Protein AF-A8Q103-F1 (afdb_monomer)

InterPro domains:
  IPR011050 Pectin lyase fold/virulence factor [SSF51126] (2-108)
  IPR011050 Pectin lyase fold/virulence factor [SSF51126] (194-265)
  IPR012334 Pectin lyase fold [G3DSA:2.160.20.10] (1-150)
  IPR012334 Pectin lyase fold [G3DSA:2.160.20.10] (194-267)
  IPR024535 Rhamnogalacturonase A/B/Epimerase-like, pectate lyase domain [PF12708] (1-64)
  IPR024535 Rhamnogalacturonase A/B/Epimerase-like, pectate lyase domain [PF12708] (197-254)

Organism: Malassezia globosa (strain ATCC MYA-4612 / CBS 7966) (NCBI:txid425265)

pLDDT: mean 95.31, std 5.14, range [71.81, 98.88]

Radius of gyration: 24.07 Å; Cα contacts (8 Å, |Δi|>4): 687; chains: 1; bounding box: 56×43×68 Å

Mean predicted aligned error: 4.44 Å

Solvent-accessible surface area (backbone atoms only — not comparable to full-atom values): 14070 Å² total; per-residue (Å²): 84,85,64,57,80,57,56,76,49,64,77,44,78,36,74,30,56,70,51,48,39,54,38,19,28,44,31,41,40,40,34,48,34,38,30,31,52,8,47,24,27,30,36,35,51,27,33,52,39,36,40,40,34,42,37,38,36,34,48,18,51,28,39,33,37,37,33,44,58,50,102,90,39,81,11,28,39,33,38,39,42,31,36,31,42,40,30,57,19,48,25,45,33,39,32,66,32,77,52,40,32,32,41,36,41,31,48,28,38,41,29,55,49,69,22,46,30,30,33,73,94,43,73,78,34,67,59,88,50,62,67,37,68,46,58,25,35,40,34,33,68,53,88,57,99,63,66,62,96,63,39,43,79,44,85,47,100,71,43,48,27,31,34,37,56,50,88,60,80,87,78,60,70,92,55,28,44,100,85,68,39,74,64,79,80,78,82,85,78,61,85,89,63,86,61,69,45,51,40,57,83,54,65,27,73,33,76,62,73,56,78,21,38,66,24,48,38,52,46,42,71,71,40,58,76,30,38,35,33,38,65,67,32,31,31,25,22,57,62,88,77,73,79,52,90,62,61,38,78,49,59,42,90,75,43,40,80,44,82,44,60,81,77,71,67,78,131

Foldseek 3Di:
DAEDADDEDEDEEAEEEQESDEDEYAEYEYEHYEYENYQEDYEYFAYQEYEYFNYEAEQYQEDYEWEDDDPVGHTYAEYEYFNYEHENYAEDYEYAALQHYKYKYAFYWYAQYQEDYAYPVGHPGGAPDRTHTQHIKIKHAPPDPDDDPAWDWDQGPNHIMTIGRDDHDDQPPVQADPVRGGDDDDDDPCPVADFEAELVVQVQDLAQPDASAVSVLVCQVPQQQHEYEYEAHEGEHADDRDHDPRYHYDYDPDHHYHHDDDHPPDD

Secondary structure (DSSP, 8-state):
--S----EEEEEEEESSSEEEEEEEEEEEEEEEEEES-SEEEEEEEEEEEEEEEEEEES-SEEEEEPPPBTTB----EEEEEEEEEES-SEEEEESSTT--EEEEEEEEEES-SEEEEETTEEEE--SSSEEEEEEEEEEE--SSS--TTPEEE--TT--EEEEE-PPPP--GGGB-TTSSBP--PPP--TT---EEEGGGGT---EEEEE-HHHHHHHHHH-TTSEEEE-SSEEEESS-----TT-EEEESS--EEEE-SGGG---

Structure (mmCIF, N/CA/C/O backbone):
data_AF-A8Q103-F1
#
_entry.id   AF-A8Q103-F1
#
loop_
_atom_site.group_PDB
_atom_site.id
_atom_site.type_symbol
_atom_site.label_atom_id
_atom_site.label_alt_id
_atom_site.label_comp_id
_atom_site.label_asym_id
_atom_site.label_entity_id
_atom_site.label_seq_id
_atom_site.pdbx_PDB_ins_code
_atom_site.Cartn_x
_atom_site.Cartn_y
_atom_site.Cartn_z
_atom_site.occupancy
_atom_site.B_iso_or_equiv
_atom_site.auth_seq_id
_atom_site.auth_comp_id
_atom_site.auth_asym_id
_atom_site.auth_atom_id
_atom_site.pdbx_PDB_model_num
ATOM 1 N N . MET A 1 1 ? 8.588 -12.291 1.369 1.00 89.94 1 MET A N 1
ATOM 2 C CA . MET A 1 1 ? 7.198 -12.780 1.287 1.00 89.94 1 MET A CA 1
ATOM 3 C C . MET A 1 1 ? 7.088 -13.599 0.022 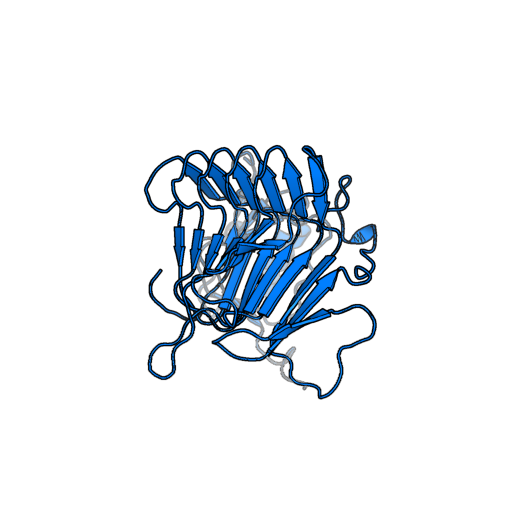1.00 89.94 1 MET A C 1
ATOM 5 O O . MET A 1 1 ? 7.238 -13.034 -1.048 1.00 89.94 1 MET A O 1
ATOM 9 N N . GLU A 1 2 ? 6.928 -14.909 0.148 1.00 89.44 2 GLU A N 1
ATOM 10 C CA . GLU A 1 2 ? 7.011 -15.893 -0.934 1.00 89.44 2 GLU A CA 1
ATOM 11 C C . GLU A 1 2 ? 5.660 -16.173 -1.605 1.00 89.44 2 GLU A C 1
ATOM 13 O O . GLU A 1 2 ? 5.598 -16.336 -2.825 1.00 89.44 2 GLU A O 1
ATOM 18 N N . ASN A 1 3 ? 4.587 -16.222 -0.819 1.00 90.94 3 ASN A N 1
ATOM 19 C CA . ASN A 1 3 ? 3.195 -16.332 -1.237 1.00 90.94 3 ASN A CA 1
ATOM 20 C C . ASN A 1 3 ? 2.292 -15.960 -0.047 1.00 90.94 3 ASN A C 1
ATOM 22 O O . ASN A 1 3 ? 2.781 -15.852 1.074 1.00 90.94 3 ASN A O 1
ATOM 26 N N . ALA A 1 4 ? 1.006 -15.713 -0.310 1.00 90.88 4 ALA A N 1
ATOM 27 C CA . ALA A 1 4 ? -0.124 -15.729 0.631 1.00 90.88 4 ALA A CA 1
ATOM 28 C C . ALA A 1 4 ? -1.326 -15.046 -0.057 1.00 90.88 4 ALA A C 1
ATOM 30 O O . ALA A 1 4 ? -1.319 -14.831 -1.273 1.00 90.88 4 ALA A O 1
ATOM 31 N N . SER A 1 5 ? -2.340 -14.707 0.738 1.00 91.12 5 SER A N 1
ATOM 32 C CA . SER A 1 5 ? -3.442 -13.808 0.400 1.00 91.12 5 SER A CA 1
ATOM 33 C C . SER A 1 5 ? -3.477 -12.685 1.440 1.00 91.12 5 SER A C 1
ATOM 35 O O . SER A 1 5 ? -4.215 -12.754 2.421 1.00 91.12 5 SER A O 1
ATOM 37 N N . GLY A 1 6 ? -2.606 -11.691 1.272 1.00 81.25 6 GLY A N 1
ATOM 38 C CA . GLY A 1 6 ? -2.609 -10.475 2.088 1.00 81.25 6 GLY A CA 1
ATOM 39 C C . GLY A 1 6 ? -3.648 -9.462 1.588 1.00 81.25 6 GLY A C 1
ATOM 40 O O . GLY A 1 6 ? -4.459 -9.770 0.720 1.00 81.25 6 GLY A O 1
ATOM 41 N N . GLY A 1 7 ? -3.701 -8.227 2.078 1.00 87.88 7 GLY A N 1
ATOM 42 C CA . GLY A 1 7 ? -3.066 -7.642 3.257 1.00 87.88 7 GLY A CA 1
ATOM 43 C C . GLY A 1 7 ? -2.773 -6.148 3.058 1.00 87.88 7 GLY A C 1
ATOM 44 O O . GLY A 1 7 ? -2.790 -5.646 1.934 1.00 87.88 7 GLY A O 1
ATOM 45 N N . PHE A 1 8 ? -2.503 -5.430 4.145 1.00 96.44 8 PHE A N 1
ATOM 46 C CA . PHE A 1 8 ? -2.108 -4.020 4.128 1.00 96.44 8 PHE A CA 1
ATOM 47 C C . PHE A 1 8 ? -0.796 -3.847 4.896 1.00 96.44 8 PHE A C 1
ATOM 49 O O . PHE A 1 8 ? -0.606 -4.482 5.932 1.00 96.44 8 PHE A O 1
ATOM 56 N N . MET A 1 9 ? 0.107 -3.004 4.395 1.00 95.75 9 MET A N 1
ATOM 57 C CA . MET A 1 9 ? 1.313 -2.588 5.112 1.00 95.75 9 MET A CA 1
ATOM 58 C C . MET A 1 9 ? 1.537 -1.098 4.879 1.00 95.75 9 MET A C 1
ATOM 60 O O . MET A 1 9 ? 1.315 -0.599 3.771 1.00 95.75 9 MET A O 1
ATOM 64 N N . SER A 1 10 ? 1.992 -0.399 5.910 1.00 96.75 10 SER A N 1
ATOM 65 C CA . SER A 1 10 ? 2.376 0.996 5.780 1.00 96.75 10 SER A CA 1
ATOM 66 C C . SER A 1 10 ? 3.462 1.408 6.749 1.00 96.75 10 SER A C 1
ATOM 68 O O . SER A 1 10 ? 3.747 0.684 7.701 1.00 96.75 10 SER A O 1
ATOM 70 N N . ASP A 1 11 ? 4.017 2.592 6.496 1.00 96.75 11 ASP A N 1
ATOM 71 C CA . ASP A 1 11 ? 4.850 3.337 7.438 1.00 96.75 11 ASP A CA 1
ATOM 72 C C . ASP A 1 11 ? 6.159 2.577 7.746 1.00 96.75 11 ASP A C 1
ATOM 74 O O . ASP A 1 11 ? 6.570 2.399 8.892 1.00 96.75 11 ASP A O 1
ATOM 78 N N . LEU A 1 12 ? 6.801 2.078 6.679 1.00 97.94 12 LEU A N 1
ATOM 79 C CA . LEU A 1 12 ? 8.031 1.280 6.732 1.00 97.94 12 LEU A CA 1
ATOM 80 C C . LEU A 1 12 ? 9.191 2.005 6.050 1.00 97.94 12 LEU A C 1
ATOM 82 O O . LEU A 1 12 ? 9.029 2.580 4.975 1.00 97.94 12 LEU A O 1
ATOM 86 N N . THR A 1 13 ? 10.386 1.875 6.623 1.00 98.56 13 THR A N 1
ATOM 87 C CA . THR A 1 13 ? 11.624 2.421 6.057 1.00 98.56 13 THR A CA 1
ATOM 88 C C . THR A 1 13 ? 12.667 1.321 5.918 1.00 98.56 13 THR A C 1
ATOM 90 O O . THR A 1 13 ? 12.949 0.597 6.872 1.00 98.56 13 THR A O 1
ATOM 93 N N . PHE A 1 14 ? 13.265 1.225 4.734 1.00 98.62 14 PHE A N 1
ATOM 94 C CA . PHE A 1 14 ? 14.298 0.261 4.376 1.00 98.62 14 PHE A CA 1
ATOM 95 C C . PHE A 1 14 ? 15.553 1.007 3.918 1.00 98.62 14 PHE A C 1
ATOM 97 O O . PHE A 1 14 ? 15.472 1.893 3.069 1.00 98.62 14 PHE A O 1
ATOM 104 N N . HIS A 1 15 ? 16.711 0.632 4.465 1.00 98.56 15 HIS A N 1
ATOM 105 C CA . HIS A 1 15 ? 18.007 1.227 4.132 1.00 98.56 15 HIS A CA 1
ATOM 106 C C . HIS A 1 15 ? 19.013 0.135 3.757 1.00 98.56 15 HIS A C 1
ATOM 108 O O . HIS A 1 15 ? 19.176 -0.843 4.491 1.00 98.56 15 HIS A O 1
ATOM 114 N N . GLY A 1 16 ? 19.677 0.293 2.614 1.00 98.06 16 GLY A N 1
ATOM 115 C CA . GLY A 1 16 ? 20.707 -0.624 2.140 1.00 98.06 16 GLY A CA 1
ATOM 116 C C . GLY A 1 16 ? 20.182 -1.979 1.646 1.00 98.06 16 GLY A C 1
ATOM 117 O O . GLY A 1 16 ? 18.991 -2.200 1.428 1.00 98.06 16 GLY A O 1
ATOM 118 N N . GLY A 1 17 ? 21.110 -2.924 1.473 1.00 98.06 17 GLY A N 1
ATOM 119 C CA . GLY A 1 17 ? 20.806 -4.321 1.152 1.00 98.06 17 GLY A CA 1
ATOM 120 C C . GLY A 1 17 ? 20.597 -4.622 -0.337 1.00 98.06 17 GLY A C 1
ATOM 121 O O . GLY A 1 17 ? 20.482 -3.742 -1.191 1.00 98.06 17 GLY A O 1
ATOM 122 N N . ARG A 1 18 ? 20.572 -5.923 -0.669 1.00 98.12 18 ARG A N 1
ATOM 123 C CA . ARG A 1 18 ? 20.309 -6.388 -2.044 1.00 98.12 18 ARG A CA 1
ATOM 124 C C . ARG A 1 18 ? 18.871 -6.080 -2.462 1.00 98.12 18 ARG A C 1
ATOM 126 O O . ARG A 1 18 ? 18.658 -5.555 -3.548 1.00 98.12 18 ARG A O 1
ATOM 133 N N . PHE A 1 19 ? 17.923 -6.437 -1.603 1.00 98.44 19 PHE A N 1
ATOM 134 C CA . PHE A 1 19 ? 16.507 -6.135 -1.754 1.00 98.44 19 PHE A CA 1
ATOM 135 C C . PHE A 1 19 ? 16.049 -5.406 -0.498 1.00 98.44 19 PHE A C 1
ATOM 137 O O . PHE A 1 19 ? 16.253 -5.943 0.591 1.00 98.44 19 PHE A O 1
ATOM 144 N N . GLY A 1 20 ? 15.422 -4.237 -0.640 1.00 98.44 20 GLY A N 1
ATOM 145 C CA . GLY A 1 20 ? 14.692 -3.628 0.475 1.00 98.44 20 GLY A CA 1
ATOM 146 C C . GLY A 1 20 ? 13.520 -4.525 0.875 1.00 98.44 20 GLY A C 1
ATOM 147 O O . GLY A 1 20 ? 13.380 -4.914 2.032 1.00 98.44 20 GLY A O 1
ATOM 148 N N . ALA A 1 21 ? 12.751 -4.969 -0.120 1.00 98.12 21 ALA A N 1
ATOM 149 C CA . ALA A 1 21 ? 11.717 -5.979 0.045 1.00 98.12 21 ALA A CA 1
ATOM 150 C C . ALA A 1 21 ? 11.671 -6.961 -1.139 1.00 98.12 21 ALA A C 1
ATOM 152 O O . ALA A 1 21 ? 11.706 -6.565 -2.304 1.00 98.12 21 ALA A O 1
ATOM 153 N N . TRP A 1 22 ? 11.548 -8.256 -0.829 1.00 97.75 22 TRP A N 1
ATOM 154 C CA . TRP A 1 22 ? 11.291 -9.322 -1.804 1.00 97.75 22 TRP A CA 1
ATOM 155 C C . TRP A 1 22 ? 9.887 -9.891 -1.588 1.00 97.75 22 TRP A C 1
ATOM 157 O O . 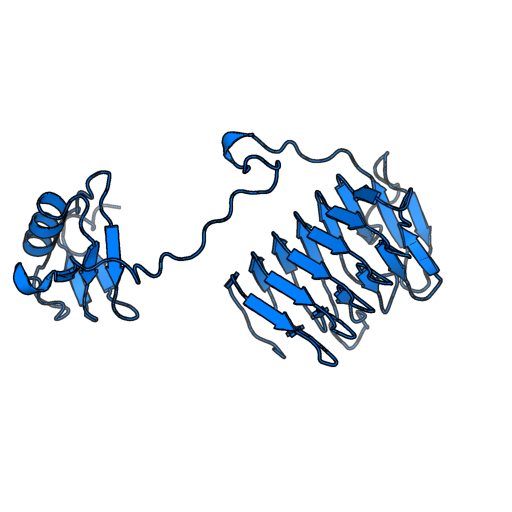TRP A 1 22 ? 9.586 -10.431 -0.513 1.00 97.75 22 TRP A O 1
ATOM 167 N N . MET A 1 23 ? 9.007 -9.697 -2.572 1.00 96.88 23 MET A N 1
ATOM 168 C CA . MET A 1 23 ? 7.561 -9.791 -2.386 1.00 96.88 23 MET A CA 1
ATOM 169 C C . MET A 1 23 ? 6.864 -10.594 -3.482 1.00 96.88 23 MET A C 1
ATOM 171 O O . MET A 1 23 ? 7.071 -10.360 -4.668 1.00 96.88 23 MET A O 1
ATOM 175 N N . GLY A 1 24 ? 5.958 -11.477 -3.064 1.00 96.75 24 GLY A N 1
ATOM 176 C CA . GLY A 1 24 ? 4.960 -12.080 -3.930 1.00 96.75 24 GLY A CA 1
ATOM 177 C C . GLY A 1 24 ? 3.777 -12.632 -3.145 1.00 96.75 24 GLY A C 1
ATOM 178 O O . GLY A 1 24 ? 3.932 -13.226 -2.077 1.00 96.75 24 GLY A O 1
ATOM 179 N N . ASN A 1 25 ? 2.579 -12.350 -3.648 1.00 97.44 25 ASN A N 1
ATOM 180 C CA . ASN A 1 25 ? 1.294 -12.590 -2.989 1.00 97.44 25 ASN A CA 1
ATOM 181 C C . ASN A 1 25 ? 0.164 -12.397 -4.007 1.00 97.44 25 ASN A C 1
ATOM 183 O O . ASN A 1 25 ? 0.341 -11.613 -4.937 1.00 97.44 25 ASN A O 1
ATOM 187 N N . GLN A 1 26 ? -1.004 -13.014 -3.804 1.00 97.62 26 GLN A N 1
ATOM 188 C CA . GLN A 1 26 ? -2.176 -12.792 -4.662 1.00 97.62 26 GLN A CA 1
ATOM 189 C C . GLN A 1 26 ? -2.484 -11.293 -4.815 1.00 97.62 26 GLN A C 1
ATOM 191 O O . GLN A 1 26 ? -2.442 -10.761 -5.929 1.00 97.62 26 GLN A O 1
ATOM 196 N N . GLN A 1 27 ? -2.682 -10.601 -3.689 1.00 97.50 27 GLN A N 1
ATOM 197 C CA . GLN A 1 27 ? -2.920 -9.163 -3.656 1.00 97.50 27 GLN A CA 1
ATOM 198 C C . GLN A 1 27 ? -2.382 -8.490 -2.399 1.00 97.50 27 GLN A C 1
ATOM 200 O O . GLN A 1 27 ? -2.217 -9.133 -1.362 1.00 97.50 27 GLN A O 1
ATOM 205 N N . PHE A 1 28 ? -2.118 -7.187 -2.492 1.00 98.31 28 PHE A N 1
ATOM 206 C CA . PHE A 1 28 ? -1.706 -6.382 -1.345 1.00 98.31 28 PHE A CA 1
ATOM 207 C C . PHE A 1 28 ? -1.853 -4.880 -1.611 1.00 98.31 28 PHE A C 1
ATOM 209 O O . PHE A 1 28 ? -1.749 -4.429 -2.757 1.00 98.31 28 PHE A O 1
ATOM 216 N N . THR A 1 29 ? -2.023 -4.113 -0.534 1.00 98.31 29 THR A N 1
ATOM 217 C CA . THR A 1 29 ? -1.933 -2.648 -0.550 1.00 98.31 29 THR A CA 1
ATOM 218 C C . THR A 1 29 ? -0.759 -2.192 0.310 1.00 98.31 29 THR A C 1
ATOM 220 O O . THR A 1 29 ? -0.671 -2.542 1.487 1.00 98.31 29 THR A O 1
ATOM 223 N N . VAL A 1 30 ? 0.137 -1.396 -0.269 1.00 98.25 30 VAL A N 1
ATOM 224 C CA . VAL A 1 30 ? 1.329 -0.855 0.398 1.00 98.25 30 VAL A CA 1
ATOM 225 C C . VAL A 1 30 ? 1.256 0.669 0.375 1.00 98.25 30 VAL A C 1
ATOM 227 O O . VAL A 1 30 ? 1.027 1.233 -0.698 1.00 98.25 30 VAL A O 1
ATOM 230 N N . ARG A 1 31 ? 1.437 1.337 1.524 1.00 97.81 31 ARG A N 1
ATOM 231 C CA . ARG A 1 31 ? 1.394 2.810 1.610 1.00 97.81 31 ARG A CA 1
ATOM 232 C C . ARG A 1 31 ? 2.522 3.420 2.441 1.00 97.81 31 ARG A C 1
ATOM 234 O O . ARG A 1 31 ? 2.833 2.864 3.480 1.00 97.81 31 ARG A O 1
ATOM 241 N N . ASN A 1 32 ? 3.034 4.597 2.077 1.00 98.12 32 ASN A N 1
ATOM 242 C CA . ASN A 1 32 ? 3.973 5.386 2.895 1.00 98.12 32 ASN A CA 1
ATOM 243 C C . ASN A 1 32 ? 5.198 4.557 3.276 1.00 98.12 32 ASN A C 1
ATOM 245 O O . ASN A 1 32 ? 5.422 4.220 4.439 1.00 98.12 32 ASN A O 1
ATOM 249 N N . VAL A 1 33 ? 5.932 4.134 2.251 1.00 98.62 33 VAL A N 1
ATOM 250 C CA . VAL A 1 33 ? 7.128 3.308 2.416 1.00 98.62 33 VAL A CA 1
ATOM 251 C C . VAL A 1 33 ? 8.332 3.970 1.766 1.00 98.62 33 VAL A C 1
ATOM 253 O O . VAL A 1 33 ? 8.239 4.524 0.671 1.00 98.62 33 VAL A O 1
ATOM 256 N N . TYR A 1 34 ? 9.469 3.896 2.451 1.00 98.81 34 TYR A N 1
ATOM 257 C CA . TYR A 1 34 ? 10.706 4.568 2.072 1.00 98.81 34 TYR A CA 1
ATOM 258 C C . TYR A 1 34 ? 11.796 3.534 1.829 1.00 98.81 34 TYR A C 1
ATOM 260 O O . TYR A 1 34 ? 12.034 2.665 2.665 1.00 98.81 34 TYR A O 1
ATOM 268 N N . PHE A 1 35 ? 12.485 3.656 0.702 1.00 98.88 35 PHE A N 1
ATOM 269 C CA . PHE A 1 35 ? 13.621 2.823 0.337 1.00 98.88 35 PHE A CA 1
ATOM 270 C C . PHE A 1 35 ? 14.804 3.710 -0.019 1.00 98.88 35 PHE A C 1
ATOM 272 O O . PHE A 1 35 ? 14.694 4.582 -0.887 1.00 98.88 35 PHE A O 1
ATOM 279 N N . SER A 1 36 ? 15.942 3.477 0.626 1.00 98.81 36 SER A N 1
ATOM 280 C CA . SER A 1 36 ? 17.175 4.197 0.334 1.00 98.81 36 SER A CA 1
ATOM 281 C C . SER A 1 36 ? 18.386 3.282 0.260 1.00 98.81 36 SER A C 1
ATOM 283 O O . SER A 1 36 ? 18.502 2.325 1.019 1.00 98.81 36 SER A O 1
ATOM 285 N N . GLU A 1 37 ? 19.298 3.571 -0.673 1.00 98.69 37 GLU A N 1
ATOM 286 C CA . GLU A 1 37 ? 20.589 2.870 -0.811 1.00 98.69 37 GLU A CA 1
ATOM 287 C C . GLU A 1 37 ? 20.474 1.352 -1.058 1.00 98.69 37 GLU A C 1
ATOM 289 O O . GLU A 1 37 ? 21.437 0.598 -0.899 1.00 98.69 37 GLU A O 1
ATOM 294 N N . CYS A 1 38 ? 19.300 0.871 -1.470 1.00 98.69 38 CYS A N 1
ATOM 295 C CA . CYS A 1 38 ? 19.105 -0.516 -1.864 1.00 98.69 38 CYS A CA 1
ATOM 296 C C . CYS A 1 38 ? 19.694 -0.748 -3.259 1.00 98.69 38 CYS A C 1
ATOM 298 O O . CYS A 1 38 ? 19.565 0.093 -4.150 1.00 98.69 38 CYS A O 1
ATOM 300 N N . LYS A 1 39 ? 20.227 -1.946 -3.523 1.00 98.69 39 LYS A N 1
ATOM 301 C CA . LYS A 1 39 ? 20.466 -2.338 -4.920 1.00 98.69 39 LYS A CA 1
ATOM 302 C C . LYS A 1 39 ? 19.133 -2.358 -5.677 1.00 98.69 39 LYS A C 1
ATOM 304 O O . LYS A 1 39 ? 18.955 -1.658 -6.666 1.00 98.69 39 LYS A O 1
ATOM 309 N N . THR A 1 40 ? 18.154 -3.078 -5.149 1.00 98.81 40 THR A N 1
ATOM 310 C CA . THR A 1 40 ? 16.778 -3.044 -5.642 1.00 98.81 40 THR A CA 1
ATOM 311 C C . THR A 1 40 ? 15.851 -2.734 -4.473 1.00 98.81 40 THR A C 1
ATOM 313 O O . THR A 1 40 ? 15.831 -3.482 -3.498 1.00 98.81 40 THR A O 1
ATOM 316 N N . ALA A 1 41 ? 15.094 -1.640 -4.533 1.00 98.81 41 ALA A N 1
ATOM 317 C CA . ALA A 1 41 ? 14.186 -1.269 -3.447 1.00 98.81 41 ALA A CA 1
ATOM 318 C C . ALA A 1 41 ? 13.102 -2.343 -3.260 1.00 98.81 41 ALA A C 1
ATOM 320 O O . ALA A 1 41 ? 12.969 -2.913 -2.176 1.00 98.81 41 ALA A O 1
ATOM 321 N N . ILE A 1 42 ? 12.409 -2.711 -4.339 1.00 98.75 42 ILE A N 1
ATOM 322 C CA . ILE A 1 42 ? 11.394 -3.764 -4.330 1.00 98.75 42 ILE A CA 1
ATOM 323 C C . ILE A 1 42 ? 11.660 -4.754 -5.461 1.00 98.75 42 ILE A C 1
ATOM 325 O O . ILE A 1 42 ? 11.724 -4.374 -6.626 1.00 98.75 42 ILE A O 1
ATOM 329 N N . CYS A 1 43 ? 11.745 -6.040 -5.138 1.00 98.44 43 CYS A N 1
ATOM 330 C CA . CYS A 1 43 ? 11.688 -7.114 -6.124 1.00 98.44 43 CYS A CA 1
ATOM 331 C C . CYS A 1 43 ? 10.357 -7.858 -5.974 1.00 98.44 43 CYS A C 1
ATOM 333 O O . CYS A 1 43 ? 10.076 -8.441 -4.924 1.00 98.44 43 CYS A O 1
ATOM 335 N N . MET A 1 44 ? 9.529 -7.800 -7.016 1.00 98.00 44 MET A N 1
ATOM 336 C CA . MET A 1 44 ? 8.210 -8.423 -7.081 1.00 98.00 44 MET A CA 1
ATOM 337 C C . MET A 1 44 ? 8.297 -9.712 -7.900 1.00 98.00 44 MET A C 1
ATOM 339 O O . MET A 1 44 ? 8.406 -9.661 -9.129 1.00 98.00 44 MET A O 1
ATOM 343 N N . HIS A 1 45 ? 8.257 -10.875 -7.240 1.00 95.12 45 HIS A N 1
ATOM 344 C CA . HIS A 1 45 ? 8.436 -12.156 -7.931 1.00 95.12 45 HIS A CA 1
ATOM 345 C C . HIS A 1 45 ? 7.145 -12.747 -8.492 1.00 95.12 45 HIS A C 1
ATOM 347 O O . HIS A 1 45 ? 7.206 -13.399 -9.531 1.00 95.12 45 HIS A O 1
ATOM 353 N N . TRP A 1 46 ? 5.987 -12.495 -7.873 1.00 97.38 46 TRP A N 1
ATOM 354 C CA . TRP A 1 46 ? 4.682 -12.773 -8.489 1.00 97.38 46 TRP A CA 1
ATOM 355 C C . TRP A 1 46 ? 3.528 -12.036 -7.803 1.00 97.38 46 TRP A C 1
ATOM 357 O O . TRP A 1 46 ? 3.573 -11.776 -6.603 1.00 97.38 46 TRP A O 1
ATOM 367 N N . ASN A 1 47 ? 2.455 -11.761 -8.549 1.00 97.75 47 ASN A N 1
ATOM 368 C CA . ASN A 1 47 ? 1.164 -11.388 -7.969 1.00 97.75 47 ASN A CA 1
ATOM 369 C C . ASN A 1 47 ? -0.012 -11.664 -8.919 1.00 97.75 47 ASN A C 1
ATOM 371 O O . ASN A 1 47 ? 0.188 -12.040 -10.079 1.00 97.75 47 ASN A O 1
ATOM 375 N N . TRP A 1 48 ? -1.235 -11.422 -8.440 1.00 96.75 48 TRP A N 1
ATOM 376 C CA . TRP A 1 48 ? -2.383 -11.131 -9.302 1.00 96.75 48 TRP A CA 1
ATOM 377 C C . TRP A 1 48 ? -2.603 -9.618 -9.426 1.00 96.75 48 TRP A C 1
ATOM 379 O O . TRP A 1 48 ? -2.669 -9.108 -10.549 1.00 96.75 48 TRP A O 1
ATOM 389 N N . ALA A 1 49 ? -2.671 -8.893 -8.301 1.00 97.31 49 ALA A N 1
ATOM 390 C CA . ALA A 1 49 ? -2.872 -7.441 -8.291 1.00 97.31 49 ALA A CA 1
ATOM 391 C C . ALA A 1 49 ? -2.329 -6.759 -7.033 1.00 97.31 49 ALA A C 1
ATOM 393 O O . ALA A 1 49 ? -2.713 -7.118 -5.928 1.00 97.31 49 ALA A O 1
ATOM 394 N N . TRP A 1 50 ? -1.479 -5.743 -7.177 1.00 98.25 50 TRP A N 1
ATOM 395 C CA . TRP A 1 50 ? -1.015 -4.932 -6.046 1.00 98.25 50 TRP A CA 1
ATOM 396 C C . TRP A 1 50 ? -1.167 -3.440 -6.315 1.00 98.25 50 TRP A C 1
ATOM 398 O O . TRP A 1 50 ? -0.994 -2.972 -7.443 1.00 98.25 50 TRP A O 1
ATOM 408 N N . THR A 1 51 ? -1.408 -2.699 -5.239 1.00 98.62 51 THR A N 1
ATOM 409 C CA . THR A 1 51 ? -1.475 -1.241 -5.257 1.00 98.62 51 THR A CA 1
ATOM 410 C C . THR A 1 51 ? -0.431 -0.678 -4.302 1.00 98.62 51 THR A C 1
ATOM 412 O O . THR A 1 51 ? -0.442 -0.970 -3.107 1.00 98.62 51 THR A O 1
ATOM 415 N N . PHE A 1 52 ? 0.465 0.140 -4.842 1.00 98.69 52 PHE A N 1
ATOM 416 C CA . PHE A 1 52 ? 1.457 0.900 -4.094 1.00 98.69 52 PHE A CA 1
ATOM 417 C C . PHE A 1 52 ? 1.087 2.377 -4.155 1.00 98.69 52 PHE A C 1
ATOM 419 O O . PHE A 1 52 ? 0.978 2.932 -5.248 1.00 98.69 52 PHE A O 1
ATOM 426 N N . ILE A 1 53 ? 0.909 3.003 -2.998 1.00 98.44 53 ILE A N 1
ATOM 427 C CA . ILE A 1 53 ? 0.565 4.422 -2.871 1.00 98.44 53 ILE A CA 1
ATOM 428 C C . ILE A 1 53 ? 1.639 5.085 -2.014 1.00 98.44 53 ILE A C 1
ATOM 430 O O . ILE A 1 53 ? 2.012 4.498 -1.009 1.00 98.44 53 ILE A O 1
ATOM 434 N N . ASP A 1 54 ? 2.105 6.291 -2.336 1.00 98.50 54 ASP A N 1
ATOM 435 C CA . ASP A 1 54 ? 3.012 7.042 -1.446 1.00 98.50 54 ASP A CA 1
ATOM 436 C C . ASP A 1 54 ? 4.317 6.257 -1.182 1.00 98.50 54 ASP A C 1
ATOM 438 O O . ASP A 1 54 ? 4.574 5.746 -0.089 1.00 98.50 54 ASP A O 1
ATOM 442 N N . VAL A 1 55 ? 5.089 6.039 -2.251 1.00 98.75 55 VAL A N 1
ATOM 443 C CA . VAL A 1 55 ? 6.345 5.273 -2.209 1.00 98.75 55 VAL A CA 1
ATOM 444 C C . VAL A 1 55 ? 7.511 6.182 -2.543 1.00 98.75 55 VAL A C 1
ATOM 446 O O . VAL A 1 55 ? 7.539 6.812 -3.599 1.00 98.75 55 VAL A O 1
ATOM 449 N N . HIS A 1 56 ? 8.515 6.179 -1.676 1.00 98.81 56 HIS A N 1
ATOM 450 C CA . HIS A 1 56 ? 9.709 6.992 -1.834 1.00 98.81 56 HIS A CA 1
ATOM 451 C C . HIS A 1 56 ? 10.916 6.097 -2.088 1.00 98.81 56 HIS A C 1
ATOM 453 O O . HIS A 1 56 ? 11.242 5.230 -1.278 1.00 98.81 56 HIS A O 1
ATOM 459 N N . VAL A 1 57 ? 11.593 6.316 -3.212 1.00 98.88 57 VAL A N 1
ATOM 460 C CA . VAL A 1 57 ? 12.812 5.593 -3.583 1.00 98.88 57 VAL A CA 1
ATOM 461 C C . VAL A 1 57 ? 13.928 6.603 -3.798 1.00 98.88 57 VAL A C 1
ATOM 463 O O . VAL A 1 57 ? 13.806 7.525 -4.606 1.00 98.88 57 VAL A O 1
ATOM 466 N N . HIS A 1 58 ? 15.034 6.432 -3.086 1.00 98.81 58 HIS A N 1
ATOM 467 C CA . HIS A 1 58 ? 16.175 7.333 -3.171 1.00 98.81 58 HIS A CA 1
ATOM 468 C C . HIS A 1 58 ? 17.488 6.561 -3.281 1.00 98.81 58 HIS A C 1
ATOM 470 O O . HIS A 1 58 ? 17.731 5.631 -2.516 1.00 98.81 58 HIS A O 1
ATOM 476 N N . ASN A 1 59 ? 18.357 6.962 -4.209 1.00 98.69 59 ASN A N 1
ATOM 477 C CA . ASN A 1 59 ? 19.701 6.397 -4.345 1.00 98.69 59 ASN A CA 1
ATOM 478 C C . ASN A 1 59 ? 19.712 4.856 -4.453 1.00 98.69 59 ASN A C 1
ATOM 480 O O . ASN A 1 59 ? 20.512 4.180 -3.808 1.00 98.69 59 ASN A O 1
ATOM 484 N N . CYS A 1 60 ? 18.774 4.289 -5.215 1.00 98.75 60 CYS A N 1
ATOM 485 C CA . CYS A 1 60 ? 18.702 2.853 -5.481 1.00 98.75 60 CYS A CA 1
ATOM 486 C C . CYS A 1 60 ? 19.136 2.553 -6.924 1.00 98.75 60 CYS A C 1
ATOM 488 O O . CYS A 1 60 ? 18.938 3.369 -7.823 1.00 98.75 60 CYS A O 1
ATOM 490 N N . GLU A 1 61 ? 19.681 1.367 -7.211 1.00 98.50 61 GLU A N 1
ATOM 491 C CA . GLU A 1 61 ? 19.949 1.004 -8.616 1.00 98.50 61 GLU A CA 1
ATOM 492 C C . GLU A 1 61 ? 18.616 0.808 -9.362 1.00 98.50 61 GLU A C 1
ATOM 494 O O . GLU A 1 61 ? 18.382 1.407 -10.415 1.00 98.50 61 GLU A O 1
ATOM 499 N N . ILE A 1 62 ? 17.707 0.029 -8.768 1.00 98.81 62 ILE A N 1
ATOM 500 C CA . ILE A 1 62 ? 16.371 -0.262 -9.299 1.00 98.81 62 ILE A CA 1
ATOM 501 C C . ILE A 1 62 ? 15.315 0.045 -8.230 1.00 98.81 62 ILE A C 1
ATOM 503 O O . ILE A 1 62 ? 15.407 -0.449 -7.108 1.00 98.81 62 ILE A O 1
ATOM 507 N N . GLY A 1 63 ? 14.276 0.806 -8.578 1.00 98.75 63 GLY A N 1
ATOM 508 C CA . GLY A 1 63 ? 13.122 1.030 -7.703 1.00 98.75 63 GLY A CA 1
ATOM 509 C C . GLY A 1 63 ? 12.260 -0.225 -7.545 1.00 98.75 63 GLY A C 1
ATOM 510 O O . GLY A 1 63 ? 12.109 -0.762 -6.452 1.00 98.75 63 GLY A O 1
ATOM 511 N N . LEU A 1 64 ? 11.725 -0.732 -8.651 1.00 98.75 64 LEU A N 1
ATOM 512 C CA . LEU A 1 64 ? 10.854 -1.899 -8.683 1.00 98.75 64 LEU A CA 1
ATOM 513 C C . LEU A 1 64 ? 11.274 -2.858 -9.798 1.00 98.75 64 LEU A C 1
ATOM 515 O O . LEU A 1 64 ? 11.174 -2.533 -10.977 1.00 98.75 64 LEU A O 1
ATOM 519 N N . GLU A 1 65 ? 11.707 -4.057 -9.431 1.00 98.44 65 GLU A N 1
ATOM 520 C CA . GLU A 1 65 ? 11.987 -5.149 -10.362 1.00 98.44 65 GLU A CA 1
ATOM 521 C C . GLU A 1 65 ? 10.778 -6.086 -10.463 1.00 98.44 65 GLU A C 1
ATOM 523 O O . GLU A 1 65 ? 10.286 -6.581 -9.448 1.00 98.44 65 GLU A O 1
ATOM 528 N N . LEU A 1 66 ? 10.303 -6.338 -11.687 1.00 98.00 66 LEU A N 1
ATOM 529 C CA . LEU A 1 66 ? 9.178 -7.230 -11.972 1.00 98.00 66 LEU A CA 1
ATOM 530 C C . LEU A 1 66 ? 9.657 -8.505 -12.656 1.00 98.00 66 LEU A C 1
ATOM 532 O O . LEU A 1 66 ? 10.118 -8.459 -13.803 1.00 98.00 66 LEU A O 1
ATOM 536 N N . LEU A 1 67 ? 9.475 -9.644 -11.984 1.00 96.88 67 LEU A N 1
ATOM 537 C CA . LEU A 1 67 ? 9.810 -10.935 -12.574 1.00 96.88 67 LEU A CA 1
ATOM 538 C C . LEU A 1 67 ? 8.780 -11.393 -13.611 1.00 96.88 67 LEU A C 1
ATOM 540 O O . LEU A 1 67 ? 7.575 -11.132 -13.520 1.00 96.88 67 LEU A O 1
ATOM 544 N N . GLY A 1 68 ? 9.294 -12.089 -14.619 1.00 93.69 68 GLY A N 1
ATOM 545 C CA . GLY A 1 68 ? 8.579 -12.488 -15.817 1.00 93.69 68 GLY A CA 1
ATOM 546 C C . GLY A 1 68 ? 7.461 -13.495 -15.575 1.00 93.69 68 GLY A C 1
ATOM 547 O O . GLY A 1 68 ? 7.591 -14.405 -14.761 1.00 93.69 68 GLY A O 1
ATOM 548 N N . MET A 1 69 ? 6.375 -13.360 -16.340 1.00 87.75 69 MET A N 1
ATOM 549 C CA . MET A 1 69 ? 5.377 -14.421 -16.504 1.00 87.75 69 MET A CA 1
ATOM 550 C C . MET A 1 69 ? 5.871 -15.427 -17.553 1.00 87.75 69 MET A C 1
ATOM 552 O O . MET A 1 69 ? 6.244 -15.039 -18.666 1.00 87.75 69 MET A O 1
ATOM 556 N N . PHE A 1 70 ? 5.851 -16.716 -17.217 1.00 86.62 70 PHE A N 1
ATOM 557 C CA . PHE A 1 70 ? 6.213 -17.816 -18.114 1.00 86.62 70 PHE A CA 1
ATOM 558 C C . PHE A 1 70 ? 5.091 -18.867 -18.142 1.00 86.62 70 PHE A C 1
ATOM 560 O O . PHE A 1 70 ? 4.299 -18.922 -17.201 1.00 86.62 70 PHE A O 1
ATOM 567 N N . PRO A 1 71 ? 4.996 -19.709 -19.191 1.00 85.94 71 PRO A N 1
ATOM 568 C CA . PRO A 1 71 ? 3.935 -20.717 -19.301 1.00 85.94 71 PRO A CA 1
ATOM 569 C C . PRO A 1 71 ? 3.809 -21.654 -18.089 1.00 85.94 71 PRO A C 1
ATOM 571 O O . PRO A 1 71 ? 2.713 -22.098 -17.768 1.00 85.94 71 PRO A O 1
ATOM 574 N N . ASP A 1 72 ? 4.922 -21.940 -17.419 1.00 90.38 72 ASP A N 1
ATOM 575 C CA . ASP A 1 72 ? 5.052 -22.852 -16.281 1.00 90.38 72 ASP A CA 1
ATOM 576 C C . ASP A 1 72 ? 5.335 -22.137 -14.947 1.00 90.38 72 ASP A C 1
ATOM 578 O O . ASP A 1 72 ? 5.422 -22.782 -13.901 1.00 90.38 72 ASP A O 1
ATOM 582 N N . LYS A 1 73 ? 5.467 -20.805 -14.959 1.00 88.50 73 LYS A N 1
ATOM 583 C CA . LYS A 1 73 ? 5.803 -20.011 -13.774 1.00 88.50 73 LYS A CA 1
ATOM 584 C C . LYS A 1 73 ? 5.023 -18.702 -13.750 1.00 88.50 73 LYS A C 1
ATOM 586 O O . LYS A 1 73 ? 5.255 -17.802 -14.558 1.00 88.50 73 LYS A O 1
ATOM 591 N N . GLN A 1 74 ? 4.149 -18.582 -12.750 1.00 91.06 74 GLN A N 1
ATOM 592 C CA . GLN A 1 74 ? 3.454 -17.336 -12.446 1.00 91.06 74 GLN A CA 1
ATOM 593 C C . GLN A 1 74 ? 4.474 -16.222 -12.153 1.00 91.06 74 GLN A C 1
ATOM 595 O O . GLN A 1 74 ? 5.356 -16.387 -11.312 1.00 91.06 74 GLN A O 1
ATOM 600 N N . GLY A 1 75 ? 4.315 -15.091 -12.837 1.00 94.88 75 GLY A N 1
ATOM 601 C CA . GLY A 1 75 ? 5.057 -13.854 -12.604 1.00 94.88 75 GLY A CA 1
ATOM 602 C C . GLY A 1 75 ? 4.147 -12.734 -12.110 1.00 94.88 75 GLY A C 1
ATOM 603 O O . GLY A 1 75 ? 3.101 -12.967 -11.495 1.00 94.88 75 GLY A O 1
ATOM 604 N N . VAL A 1 76 ? 4.532 -11.491 -12.390 1.00 97.38 76 VAL A N 1
ATOM 605 C CA . VAL A 1 76 ? 3.747 -10.315 -11.990 1.00 97.38 76 VAL A CA 1
ATOM 606 C C . VAL A 1 76 ? 2.531 -10.121 -12.904 1.00 97.38 76 VAL A C 1
ATOM 608 O O . VAL A 1 76 ? 2.660 -10.022 -14.126 1.00 97.38 76 VAL A O 1
ATOM 611 N N . GLY A 1 77 ? 1.341 -10.055 -12.302 1.00 96.50 77 GLY A N 1
ATOM 612 C CA . GLY A 1 77 ? 0.052 -9.904 -12.971 1.00 96.50 77 GLY A CA 1
ATOM 613 C C . GLY A 1 77 ? -0.341 -8.448 -13.217 1.00 96.50 77 GLY A C 1
ATOM 614 O O . GLY A 1 77 ? -0.500 -8.038 -14.373 1.00 96.50 77 GLY A O 1
ATOM 615 N N . SER A 1 78 ? -0.526 -7.658 -12.157 1.00 97.56 78 SER A N 1
ATOM 616 C CA . SER A 1 78 ? -0.910 -6.248 -12.281 1.00 97.56 78 SER A CA 1
ATOM 617 C C . SER A 1 78 ? -0.455 -5.366 -11.122 1.00 97.56 78 SER A C 1
ATOM 619 O O . SER A 1 78 ? -0.313 -5.823 -9.985 1.00 97.56 78 SER A O 1
ATOM 621 N N . LEU A 1 79 ? -0.196 -4.096 -11.441 1.00 98.38 79 LEU A N 1
ATOM 622 C CA . LEU A 1 79 ? 0.325 -3.094 -10.524 1.00 98.38 79 LEU A CA 1
ATOM 623 C C . LEU A 1 79 ? -0.257 -1.711 -10.800 1.00 98.38 79 LEU A C 1
ATOM 625 O O . LEU A 1 79 ? -0.266 -1.251 -11.945 1.00 98.38 79 LEU A O 1
ATOM 629 N N . ILE A 1 80 ? -0.654 -1.034 -9.726 1.00 98.56 80 ILE A N 1
ATOM 630 C CA . ILE A 1 80 ? -0.904 0.407 -9.706 1.00 98.56 80 ILE A CA 1
ATOM 631 C C . ILE A 1 80 ? 0.155 1.046 -8.816 1.00 98.56 80 ILE A C 1
ATOM 633 O O . ILE A 1 80 ? 0.258 0.704 -7.638 1.00 98.56 80 ILE A O 1
ATOM 637 N N . LEU A 1 81 ? 0.940 1.956 -9.388 1.00 98.75 81 LEU A N 1
ATOM 638 C CA . LEU A 1 81 ? 1.967 2.729 -8.698 1.00 98.75 81 LEU A CA 1
ATOM 639 C C . LEU A 1 81 ? 1.511 4.190 -8.664 1.00 98.75 81 LEU A C 1
ATOM 641 O O . LEU A 1 81 ? 1.639 4.897 -9.662 1.00 98.75 81 LEU A O 1
ATOM 645 N N . SER A 1 82 ? 0.926 4.613 -7.546 1.00 98.62 82 SER A N 1
ATOM 646 C CA . SER A 1 82 ? 0.371 5.957 -7.373 1.00 98.62 82 SER A CA 1
ATOM 647 C C . SER A 1 82 ? 1.195 6.782 -6.391 1.00 98.62 82 SER A C 1
ATOM 649 O O . SER A 1 82 ? 1.529 6.282 -5.324 1.00 98.62 82 SER A O 1
ATOM 651 N N . ASP A 1 83 ? 1.463 8.051 -6.697 1.00 98.50 83 ASP A N 1
ATOM 652 C CA . ASP A 1 83 ? 2.205 8.966 -5.810 1.00 98.50 83 ASP A CA 1
ATOM 653 C C . ASP A 1 83 ? 3.588 8.417 -5.434 1.00 98.50 83 ASP A C 1
ATOM 655 O O . ASP A 1 83 ? 3.917 8.214 -4.270 1.00 98.50 83 ASP A O 1
ATOM 659 N N . TRP A 1 84 ? 4.384 8.099 -6.453 1.00 98.69 84 TRP A N 1
ATOM 660 C CA . TRP A 1 84 ? 5.765 7.660 -6.261 1.00 98.69 84 TRP A CA 1
ATOM 661 C C . TRP A 1 84 ? 6.713 8.843 -6.412 1.00 98.69 84 TRP A C 1
ATOM 663 O O . TRP A 1 84 ? 6.657 9.537 -7.426 1.00 98.69 84 TRP A O 1
ATOM 673 N N . ASP A 1 85 ? 7.626 9.018 -5.463 1.00 98.69 85 ASP A N 1
ATOM 674 C CA . ASP A 1 85 ? 8.743 9.955 -5.558 1.00 98.69 85 ASP A CA 1
ATOM 675 C C . ASP A 1 85 ? 10.042 9.162 -5.708 1.00 98.69 85 ASP A C 1
ATOM 677 O O . ASP A 1 85 ? 10.474 8.467 -4.785 1.00 98.69 85 ASP A O 1
ATOM 681 N N . VAL A 1 86 ? 10.680 9.257 -6.874 1.00 98.81 86 VAL A N 1
ATOM 682 C CA . VAL A 1 86 ? 11.905 8.505 -7.171 1.00 98.81 86 VAL A CA 1
ATOM 683 C C . VAL A 1 86 ? 13.037 9.451 -7.516 1.00 98.81 86 VAL A C 1
ATOM 685 O O . VAL A 1 86 ? 12.917 10.276 -8.423 1.00 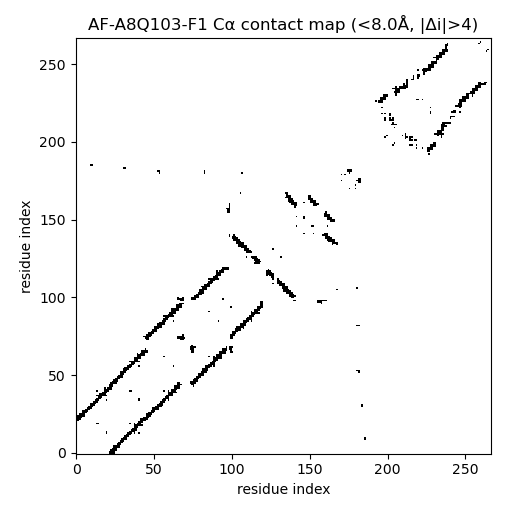98.81 86 VAL A O 1
ATOM 688 N N . SER A 1 87 ? 14.153 9.329 -6.803 1.00 98.75 87 SER A N 1
ATOM 689 C CA . SER A 1 87 ? 15.306 10.199 -7.005 1.00 98.75 87 SER A CA 1
ATOM 690 C C . SER A 1 87 ? 16.642 9.476 -7.011 1.00 98.75 87 SER A C 1
ATOM 692 O O . SER A 1 87 ? 16.812 8.461 -6.331 1.00 98.75 87 SER A O 1
ATOM 694 N N . ASP A 1 88 ? 17.588 10.016 -7.783 1.00 98.56 88 ASP A N 1
ATOM 695 C CA . ASP A 1 88 ? 18.993 9.593 -7.801 1.00 98.56 88 ASP A CA 1
ATOM 696 C C . ASP A 1 88 ? 19.144 8.080 -8.055 1.00 98.56 88 ASP A C 1
ATOM 698 O O . ASP A 1 88 ? 20.009 7.415 -7.495 1.00 98.56 88 ASP A O 1
ATOM 702 N N . SER A 1 89 ? 18.240 7.510 -8.856 1.00 98.12 89 SER A N 1
ATOM 703 C CA . SER A 1 89 ? 18.110 6.064 -9.059 1.00 98.12 89 SER A CA 1
ATOM 704 C C . SER A 1 89 ? 18.190 5.718 -10.541 1.00 98.12 89 SER A C 1
ATOM 706 O O . SER A 1 89 ? 17.661 6.445 -11.378 1.00 98.12 89 SER A O 1
ATOM 708 N N . SER A 1 90 ? 18.825 4.604 -10.912 1.00 98.06 90 SER A N 1
ATOM 709 C CA . SER A 1 90 ? 19.058 4.325 -12.342 1.00 98.06 90 SER A CA 1
ATOM 710 C C . SER A 1 90 ? 17.757 4.007 -13.084 1.00 98.06 90 SER A C 1
ATOM 712 O O . SER A 1 90 ? 17.515 4.534 -14.173 1.00 98.06 90 SER A O 1
ATOM 714 N N . VAL A 1 91 ? 16.899 3.170 -12.494 1.00 98.62 91 VAL A N 1
ATOM 715 C CA . VAL A 1 91 ? 15.630 2.745 -13.101 1.00 98.62 91 VAL A CA 1
ATOM 716 C C . VAL A 1 91 ? 14.494 2.804 -12.083 1.00 98.62 91 VAL A C 1
ATOM 718 O O . VAL A 1 91 ? 14.646 2.273 -10.986 1.00 98.62 91 VAL A O 1
ATOM 721 N N . VAL A 1 92 ? 13.332 3.372 -12.442 1.00 98.69 92 VAL A N 1
ATOM 722 C CA . VAL A 1 92 ? 12.142 3.296 -11.569 1.00 98.69 92 VAL A CA 1
ATOM 723 C C . VAL A 1 92 ? 11.519 1.900 -11.608 1.00 98.69 92 VAL A C 1
ATOM 725 O O . VAL A 1 92 ? 11.459 1.245 -10.575 1.00 98.69 92 VAL A O 1
ATOM 728 N N . VAL A 1 93 ? 11.100 1.415 -12.780 1.00 98.69 93 VAL A N 1
ATOM 729 C CA . VAL A 1 93 ? 10.543 0.066 -12.972 1.00 98.69 93 VAL A CA 1
ATOM 730 C C . VAL A 1 93 ? 11.363 -0.711 -13.998 1.00 98.69 93 VAL A C 1
ATOM 732 O O . VAL A 1 93 ? 11.471 -0.303 -15.157 1.00 98.69 93 VAL A O 1
ATOM 735 N N . GLN A 1 94 ? 11.905 -1.857 -13.596 1.00 98.44 94 GLN A N 1
ATOM 736 C CA . GLN A 1 94 ? 12.606 -2.793 -14.467 1.00 98.44 94 GLN A CA 1
ATOM 737 C C . GLN A 1 94 ? 11.756 -4.042 -14.701 1.00 98.44 94 GLN A C 1
ATOM 739 O O . GLN A 1 94 ? 11.289 -4.676 -13.759 1.00 98.44 94 GLN A O 1
ATOM 744 N N . LEU A 1 95 ? 11.575 -4.408 -15.966 1.00 97.25 95 LEU A N 1
ATOM 745 C CA . LEU A 1 95 ? 10.843 -5.598 -16.381 1.00 97.25 95 LEU A CA 1
ATOM 746 C C . LEU A 1 95 ? 11.829 -6.680 -16.821 1.00 97.25 95 LEU A C 1
ATOM 748 O O . LEU A 1 95 ? 12.662 -6.428 -17.690 1.00 97.25 95 LEU A O 1
ATOM 752 N N . GLU A 1 96 ? 11.682 -7.902 -16.306 1.00 95.81 96 GLU A N 1
ATOM 753 C CA . GLU A 1 96 ? 12.412 -9.066 -16.837 1.00 95.81 96 GLU A CA 1
ATOM 754 C C . GLU A 1 96 ? 11.968 -9.398 -18.277 1.00 95.81 96 GLU A C 1
ATOM 756 O O . GLU A 1 96 ? 12.754 -9.858 -19.101 1.00 95.81 96 GLU A O 1
ATOM 761 N N . LYS A 1 97 ? 10.701 -9.107 -18.596 1.00 93.25 97 LYS A N 1
ATOM 762 C CA . LYS A 1 97 ? 10.055 -9.360 -19.888 1.00 93.25 97 LYS A CA 1
ATOM 763 C C . LYS A 1 97 ? 9.137 -8.209 -20.274 1.00 93.25 97 LYS A C 1
ATOM 765 O O . LYS A 1 97 ? 8.405 -7.696 -19.427 1.00 93.25 97 LYS A O 1
ATOM 770 N N . GLU A 1 98 ? 9.129 -7.816 -21.548 1.00 91.56 98 GLU A N 1
ATOM 771 C CA . GLU A 1 98 ? 8.292 -6.693 -21.999 1.00 91.56 98 GLU A CA 1
ATOM 772 C C . GLU A 1 98 ? 6.798 -7.026 -21.884 1.00 91.56 98 GLU A C 1
ATOM 774 O O . GLU A 1 98 ? 5.994 -6.147 -21.584 1.00 91.56 98 GLU A O 1
ATOM 779 N N . GLY A 1 99 ? 6.410 -8.295 -22.029 1.00 89.06 99 GLY A N 1
ATOM 780 C CA . GLY A 1 99 ? 5.022 -8.733 -21.841 1.00 89.06 99 GLY A CA 1
ATOM 781 C C . GLY A 1 99 ? 4.540 -8.737 -20.383 1.00 89.06 99 GLY A C 1
ATOM 782 O O . GLY A 1 99 ? 3.336 -8.783 -20.138 1.00 89.06 99 GLY A O 1
ATOM 783 N N . THR A 1 100 ? 5.442 -8.646 -19.401 1.00 89.12 100 THR A N 1
ATOM 784 C CA . THR A 1 100 ? 5.115 -8.835 -17.977 1.00 89.12 100 THR A CA 1
ATOM 785 C C . THR A 1 100 ? 4.260 -7.723 -17.409 1.00 89.12 100 THR A C 1
ATOM 787 O O . THR A 1 100 ? 4.618 -6.548 -17.500 1.00 89.12 100 THR A O 1
ATOM 790 N N . GLY A 1 101 ? 3.183 -8.111 -16.731 1.00 87.56 101 GLY A N 1
ATOM 791 C CA . GLY A 1 101 ? 2.378 -7.215 -15.920 1.00 87.56 101 GLY A CA 1
ATOM 792 C C . GLY A 1 101 ? 1.523 -6.225 -16.715 1.00 87.56 101 GLY A C 1
ATOM 793 O O . GLY A 1 101 ? 1.892 -5.708 -17.776 1.00 87.56 101 GLY A O 1
ATOM 794 N N . ARG A 1 102 ? 0.364 -5.916 -16.139 1.00 95.50 102 ARG A N 1
ATOM 795 C CA . ARG A 1 102 ? -0.346 -4.656 -16.377 1.00 95.50 102 ARG A CA 1
ATOM 796 C C . ARG A 1 102 ? 0.218 -3.629 -15.404 1.00 95.50 102 ARG A C 1
ATOM 798 O O . ARG A 1 102 ? 0.299 -3.919 -14.216 1.00 95.50 102 ARG A O 1
ATOM 805 N N . LEU A 1 103 ? 0.627 -2.469 -15.889 1.00 97.75 103 LEU A N 1
ATOM 806 C CA . LEU A 1 103 ? 1.306 -1.463 -15.081 1.00 97.75 103 LEU A CA 1
ATOM 807 C C . LEU A 1 103 ? 0.641 -0.112 -15.294 1.00 97.75 103 LEU A C 1
ATOM 809 O O . LEU A 1 103 ? 0.519 0.332 -16.433 1.00 97.75 103 LEU A O 1
ATOM 813 N N . ILE A 1 104 ? 0.245 0.530 -14.202 1.00 98.44 104 ILE A N 1
ATOM 814 C CA . ILE A 1 104 ? -0.204 1.920 -14.174 1.00 98.44 104 ILE A CA 1
ATOM 815 C C . ILE A 1 104 ? 0.790 2.715 -13.335 1.00 98.44 104 ILE A C 1
ATOM 817 O O . ILE A 1 104 ? 1.097 2.327 -12.209 1.00 98.44 104 ILE A O 1
ATOM 821 N N . LEU A 1 105 ? 1.265 3.825 -13.893 1.00 98.75 105 LEU A N 1
ATOM 822 C CA . LEU A 1 105 ? 1.974 4.879 -13.179 1.00 98.75 105 LEU A CA 1
ATOM 823 C C . LEU A 1 105 ? 1.017 6.063 -13.064 1.00 98.75 105 LEU A C 1
ATOM 825 O O . LEU A 1 105 ? 0.548 6.556 -14.090 1.00 98.75 105 LEU A O 1
ATOM 829 N N . ASP A 1 106 ? 0.730 6.505 -11.849 1.00 98.50 106 ASP A N 1
ATOM 830 C CA . ASP A 1 106 ? -0.202 7.594 -11.561 1.00 98.50 106 ASP A CA 1
ATOM 831 C C . ASP A 1 106 ? 0.471 8.619 -10.641 1.00 98.50 106 ASP A C 1
ATOM 833 O O . ASP A 1 106 ? 0.892 8.297 -9.533 1.00 98.50 106 ASP A O 1
ATOM 837 N N . ASN A 1 107 ? 0.610 9.856 -11.115 1.00 98.25 107 ASN A N 1
ATOM 838 C CA . ASN A 1 107 ? 1.310 10.937 -10.422 1.00 98.25 107 ASN A CA 1
ATOM 839 C C . ASN A 1 107 ? 2.689 10.525 -9.853 1.00 98.25 107 ASN A C 1
ATOM 841 O O . ASN A 1 107 ? 2.930 10.555 -8.649 1.00 98.25 107 ASN A O 1
ATO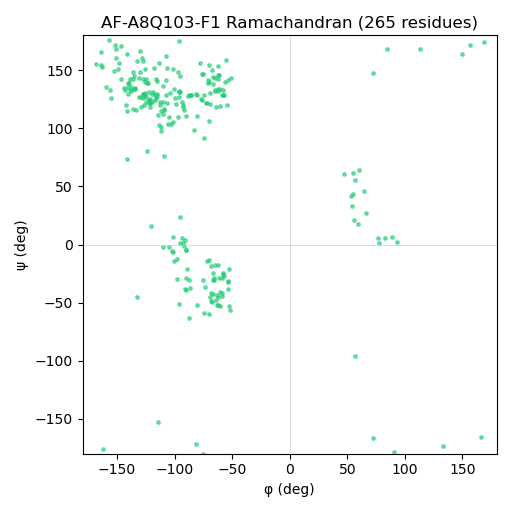M 845 N N . MET A 1 108 ? 3.597 10.110 -10.733 1.00 98.25 108 MET A N 1
ATOM 846 C CA . MET A 1 108 ? 4.958 9.721 -10.361 1.00 98.25 108 MET A CA 1
ATOM 847 C C . MET A 1 108 ? 5.931 10.872 -10.613 1.00 98.25 108 MET A C 1
ATOM 849 O O . MET A 1 108 ? 6.077 11.334 -11.747 1.00 98.25 108 MET A O 1
ATOM 853 N N . HIS A 1 109 ? 6.608 11.315 -9.562 1.00 98.38 109 HIS A N 1
ATOM 854 C CA . HIS A 1 109 ? 7.620 12.359 -9.594 1.00 98.38 109 HIS A CA 1
ATOM 855 C C . HIS A 1 109 ? 9.005 11.731 -9.683 1.00 98.38 109 HIS A C 1
ATOM 857 O O . HIS A 1 109 ? 9.345 10.812 -8.936 1.00 98.38 109 HIS A O 1
ATOM 863 N N . ILE A 1 110 ? 9.813 12.234 -10.608 1.00 98.31 110 ILE A N 1
ATOM 864 C CA . ILE A 1 110 ? 11.153 11.714 -10.847 1.00 98.31 110 ILE A CA 1
ATOM 865 C C . ILE A 1 110 ? 12.187 12.830 -10.810 1.00 98.31 110 ILE A C 1
ATOM 867 O O . ILE A 1 110 ? 11.948 13.936 -11.301 1.00 98.31 110 ILE A O 1
ATOM 871 N N . ARG A 1 111 ? 13.358 12.520 -10.254 1.00 98.69 111 ARG A N 1
ATOM 872 C CA . ARG A 1 111 ? 14.528 13.396 -10.271 1.00 98.69 111 ARG A CA 1
ATOM 873 C C . ARG A 1 111 ? 15.805 12.587 -10.486 1.00 98.69 111 ARG A C 1
ATOM 875 O O . ARG A 1 111 ? 16.039 11.631 -9.763 1.00 98.69 111 ARG A O 1
ATOM 882 N N . ASP A 1 112 ? 16.643 12.974 -11.441 1.00 98.44 112 ASP A N 1
ATOM 883 C CA . ASP A 1 112 ? 17.941 12.321 -11.683 1.00 98.44 112 ASP A CA 1
ATOM 884 C C . ASP A 1 112 ? 17.809 10.795 -11.912 1.00 98.44 112 ASP A C 1
ATOM 886 O O . ASP A 1 112 ? 18.561 9.986 -11.371 1.00 98.44 112 ASP A O 1
ATOM 890 N N . VAL A 1 113 ? 16.815 10.395 -12.716 1.00 98.31 113 VAL A N 1
ATOM 891 C CA . VAL A 1 113 ? 16.560 8.997 -13.105 1.00 98.31 113 VAL A CA 1
ATOM 892 C C . VAL A 1 113 ? 16.951 8.775 -14.564 1.00 98.31 113 VAL A C 1
ATOM 894 O O . VAL A 1 113 ? 16.688 9.638 -15.392 1.00 98.31 113 VAL A O 1
ATOM 897 N N . GLN A 1 114 ? 17.540 7.626 -14.916 1.00 97.62 114 GLN A N 1
ATOM 898 C CA . GLN A 1 114 ? 17.944 7.344 -16.307 1.00 97.62 114 GLN A CA 1
ATOM 899 C C . GLN A 1 114 ? 16.808 6.732 -17.142 1.00 97.62 114 GLN A C 1
ATOM 901 O O . GLN A 1 114 ? 16.669 7.035 -18.326 1.00 97.62 114 GLN A O 1
ATOM 906 N N . SER A 1 115 ? 15.984 5.866 -16.544 1.00 98.44 115 SER A N 1
ATOM 907 C CA . SER A 1 115 ? 14.828 5.243 -17.202 1.00 98.44 115 SER A CA 1
ATOM 908 C C . SER A 1 115 ? 13.660 5.095 -16.233 1.00 98.44 115 SER A C 1
ATOM 910 O O . SER A 1 115 ? 13.823 4.574 -15.134 1.00 98.44 115 SER A O 1
ATOM 912 N N . ILE A 1 116 ? 12.452 5.477 -16.648 1.00 98.69 116 ILE A N 1
ATOM 913 C CA . ILE A 1 116 ? 11.253 5.302 -15.814 1.00 98.69 116 ILE A CA 1
ATOM 914 C C . ILE A 1 116 ? 10.760 3.861 -15.918 1.00 98.69 116 ILE A C 1
ATOM 916 O O . ILE A 1 116 ? 10.620 3.178 -14.914 1.00 98.69 116 ILE A O 1
ATOM 920 N N . VAL A 1 117 ? 10.566 3.356 -17.136 1.00 98.50 117 VAL A N 1
ATOM 921 C CA . VAL A 1 117 ? 10.224 1.944 -17.362 1.00 98.50 117 VAL A CA 1
ATOM 922 C C . VAL A 1 117 ? 11.242 1.355 -18.318 1.00 98.50 117 VAL A C 1
ATOM 924 O O . VAL A 1 117 ? 11.406 1.868 -19.423 1.00 98.50 117 VAL A O 1
ATOM 927 N N . LYS A 1 118 ? 11.932 0.291 -17.906 1.00 98.06 118 LYS A N 1
ATOM 928 C CA . LYS A 1 118 ? 12.967 -0.388 -18.693 1.00 98.06 118 LYS A CA 1
ATOM 929 C C . LYS A 1 118 ? 12.583 -1.843 -18.933 1.00 98.06 118 LYS A C 1
ATOM 931 O O . LYS A 1 118 ? 12.361 -2.583 -17.980 1.00 98.06 118 LYS A O 1
ATOM 936 N N . GLY A 1 119 ? 12.509 -2.244 -20.198 1.00 96.06 119 GLY A N 1
ATOM 937 C CA . GLY A 1 119 ? 12.386 -3.641 -20.608 1.00 96.06 119 GLY A CA 1
ATOM 938 C C . GLY A 1 119 ? 13.744 -4.265 -20.958 1.00 96.06 119 GLY A C 1
ATOM 939 O O . GLY A 1 119 ? 14.755 -3.555 -21.007 1.00 96.06 119 GLY A O 1
ATOM 940 N N . PRO A 1 120 ? 13.785 -5.577 -21.256 1.00 94.75 120 PRO A N 1
ATOM 941 C CA . PRO A 1 120 ? 15.012 -6.278 -21.640 1.00 94.75 120 PRO A CA 1
ATOM 942 C C . PRO A 1 120 ? 15.654 -5.740 -22.930 1.00 94.75 120 PRO A C 1
ATOM 944 O O . PRO A 1 120 ? 16.872 -5.802 -23.070 1.00 94.75 120 PRO A O 1
ATOM 947 N N . SER A 1 121 ? 14.869 -5.181 -23.861 1.00 93.25 121 SER A N 1
ATOM 948 C CA . SER A 1 121 ? 15.378 -4.617 -25.123 1.00 93.25 121 SER A CA 1
ATOM 949 C C . SER A 1 121 ? 15.685 -3.115 -25.058 1.00 93.25 121 SER A C 1
ATOM 951 O O . SER A 1 121 ? 16.085 -2.534 -26.064 1.00 93.25 121 SER A O 1
ATOM 953 N N . GLY A 1 122 ? 15.503 -2.472 -23.900 1.00 94.75 122 GLY A N 1
ATOM 954 C CA . GLY A 1 122 ? 15.753 -1.042 -23.710 1.00 94.75 122 GLY A CA 1
ATOM 955 C C . GLY A 1 122 ? 14.626 -0.309 -22.973 1.00 94.75 122 GLY A C 1
ATOM 956 O O . GLY A 1 122 ? 13.691 -0.932 -22.462 1.00 94.75 122 GLY A O 1
ATOM 957 N N . PRO A 1 123 ? 14.704 1.029 -22.881 1.00 96.69 123 PRO A N 1
ATOM 958 C CA . PRO A 1 123 ? 13.689 1.825 -22.203 1.00 96.69 123 PRO A CA 1
ATOM 959 C C . PRO A 1 123 ? 12.342 1.788 -22.947 1.00 96.69 123 PRO A C 1
ATOM 961 O O . PRO A 1 123 ? 12.275 1.895 -24.172 1.00 96.69 123 PRO A O 1
ATOM 964 N N . LEU A 1 124 ? 11.260 1.659 -22.179 1.00 96.25 124 LEU A N 1
ATOM 965 C CA . LEU A 1 124 ? 9.871 1.823 -22.622 1.00 96.25 124 LEU A CA 1
ATOM 966 C C . LEU A 1 124 ? 9.341 3.226 -22.294 1.00 96.25 124 LEU A C 1
ATOM 968 O O . LEU A 1 124 ? 8.496 3.753 -23.009 1.00 96.25 124 LEU A O 1
ATOM 972 N N . LEU A 1 125 ? 9.842 3.839 -21.220 1.00 98.06 125 LEU A N 1
ATOM 973 C CA . LEU A 1 125 ? 9.513 5.207 -20.837 1.00 98.06 125 LEU A CA 1
ATOM 974 C C . LEU A 1 125 ? 10.766 5.888 -20.285 1.00 98.06 125 LEU A C 1
ATOM 976 O O . LEU A 1 125 ? 11.338 5.429 -19.293 1.00 98.06 125 LEU A O 1
ATOM 980 N N . LEU A 1 126 ? 11.179 6.973 -20.938 1.00 98.44 126 LEU A N 1
ATOM 981 C CA . LEU A 1 126 ? 12.296 7.821 -20.529 1.00 98.44 126 LEU A CA 1
ATOM 982 C C . LEU A 1 126 ? 11.786 9.092 -19.834 1.00 98.44 126 LEU A C 1
ATOM 984 O O . LEU A 1 126 ? 10.698 9.564 -20.172 1.00 98.44 126 LEU A O 1
ATOM 988 N N . PRO A 1 127 ? 12.570 9.659 -18.904 1.00 98.00 127 PRO A N 1
ATOM 989 C CA . PRO A 1 127 ? 12.316 10.998 -18.380 1.00 98.00 127 PRO A CA 1
ATOM 990 C C . PRO A 1 127 ? 12.416 12.052 -19.490 1.00 98.00 127 PRO A C 1
ATOM 992 O O . PRO A 1 127 ? 13.252 11.944 -20.389 1.00 98.00 127 PRO A O 1
ATOM 995 N N . LYS A 1 128 ? 11.599 13.105 -19.417 1.00 97.50 128 LYS A N 1
ATOM 996 C CA . LYS A 1 128 ? 11.686 14.238 -20.359 1.00 97.50 128 LYS A CA 1
ATOM 997 C C . LYS A 1 128 ? 12.865 15.165 -20.068 1.00 97.50 128 LYS A C 1
ATOM 999 O O . LYS A 1 128 ? 13.395 15.794 -20.981 1.00 97.50 128 LYS A O 1
ATOM 1004 N N . CYS A 1 129 ? 13.256 15.270 -18.804 1.00 97.44 129 CYS A N 1
ATOM 1005 C CA . CYS A 1 129 ? 14.394 16.046 -18.322 1.00 97.44 129 CYS A CA 1
ATOM 1006 C C . CYS A 1 129 ? 14.776 15.571 -16.911 1.00 97.44 129 CYS A C 1
ATOM 1008 O O . CYS A 1 129 ? 14.193 14.620 -16.396 1.00 97.44 129 CYS A O 1
ATOM 1010 N N . THR A 1 130 ? 15.756 16.229 -16.286 1.00 97.44 130 THR A N 1
ATOM 1011 C CA . THR A 1 130 ? 16.264 15.869 -14.954 1.00 97.44 130 THR A CA 1
ATOM 1012 C C . THR A 1 130 ? 15.176 15.767 -13.888 1.00 97.44 130 THR A C 1
ATOM 1014 O O . THR A 1 130 ? 15.257 14.884 -13.045 1.00 97.44 130 THR A O 1
ATOM 1017 N N . GLN A 1 131 ? 14.176 16.651 -13.920 1.00 98.00 131 GLN A N 1
ATOM 1018 C CA . GLN A 1 131 ? 13.005 16.611 -13.046 1.00 98.00 131 GLN A CA 1
ATOM 1019 C C . GLN A 1 131 ? 11.752 16.520 -13.905 1.00 98.00 131 GLN A C 1
ATOM 1021 O O . GLN A 1 131 ? 11.475 17.430 -14.680 1.00 98.00 131 GLN A O 1
ATOM 1026 N N . ASP A 1 132 ? 10.982 15.454 -13.764 1.00 98.25 132 ASP A N 1
ATOM 1027 C CA . ASP A 1 132 ? 9.797 15.218 -14.587 1.00 98.25 132 ASP A CA 1
ATOM 1028 C C . ASP A 1 132 ? 8.678 14.605 -13.734 1.00 98.25 132 ASP A C 1
ATOM 1030 O O . ASP A 1 132 ? 8.868 14.183 -12.592 1.00 98.25 132 ASP A O 1
ATOM 1034 N N . THR A 1 133 ? 7.457 14.642 -14.251 1.00 98.00 133 THR A N 1
ATOM 1035 C CA . THR A 1 133 ? 6.284 14.079 -13.590 1.00 98.00 133 THR A CA 1
ATOM 1036 C C . THR A 1 133 ? 5.446 13.317 -14.603 1.00 98.00 133 THR A C 1
ATOM 1038 O O . THR A 1 133 ? 4.869 13.882 -15.539 1.00 98.00 133 THR A O 1
ATOM 1041 N N . VAL A 1 134 ? 5.327 12.012 -14.377 1.00 98.25 134 VAL A N 1
ATOM 1042 C CA . VAL A 1 134 ? 4.431 11.131 -15.119 1.00 98.25 134 VAL A CA 1
ATOM 1043 C C . VAL A 1 134 ? 3.048 11.237 -14.491 1.00 98.25 134 VAL A C 1
ATOM 1045 O O . VAL A 1 134 ? 2.765 10.619 -13.471 1.00 98.25 134 VAL A O 1
ATOM 1048 N N . LYS A 1 135 ? 2.181 12.048 -15.107 1.00 97.44 135 LYS A N 1
ATOM 1049 C CA . LYS A 1 135 ? 0.807 12.263 -14.622 1.00 97.44 135 LYS A CA 1
ATOM 1050 C C . LYS A 1 135 ? -0.017 10.982 -14.645 1.00 97.44 135 LYS A C 1
ATOM 1052 O O . LYS A 1 135 ? -0.616 10.629 -13.643 1.00 97.44 135 LYS A O 1
ATOM 1057 N N . PHE A 1 136 ? -0.038 10.311 -15.792 1.00 98.12 136 PHE A N 1
ATOM 1058 C CA . PHE A 1 136 ? -0.613 8.984 -15.936 1.00 98.12 136 PHE A CA 1
ATOM 1059 C C . PHE A 1 136 ? 0.025 8.297 -17.138 1.00 98.12 136 PHE A C 1
ATOM 1061 O O . PHE A 1 136 ? 0.190 8.898 -18.207 1.00 98.12 136 PHE A O 1
ATOM 1068 N N . TRP A 1 137 ? 0.432 7.053 -16.957 1.00 97.88 137 TRP A N 1
ATOM 1069 C CA . TRP A 1 137 ? 0.971 6.211 -18.013 1.00 97.88 137 TRP A CA 1
ATOM 1070 C C . TRP A 1 137 ? 0.559 4.780 -17.736 1.00 97.88 137 TRP A C 1
ATOM 1072 O O . TRP A 1 137 ? 0.534 4.350 -16.583 1.00 97.88 137 TRP A O 1
ATOM 1082 N N . LEU A 1 138 ? 0.246 4.033 -18.785 1.00 95.75 138 LEU A N 1
ATOM 1083 C CA . LEU A 1 138 ? -0.119 2.636 -18.636 1.00 95.75 138 LEU A CA 1
ATOM 1084 C C . LEU A 1 138 ? 0.617 1.752 -19.625 1.00 95.75 138 LEU A C 1
ATOM 1086 O O . LEU A 1 138 ? 1.034 2.193 -20.696 1.00 95.75 138 LEU A O 1
ATOM 1090 N N . LYS A 1 139 ? 0.698 0.478 -19.259 1.00 94.81 139 LYS A N 1
ATOM 1091 C CA . LYS A 1 139 ? 1.110 -0.634 -20.104 1.00 94.81 139 LYS A CA 1
ATOM 1092 C C . LYS A 1 139 ? 0.222 -1.837 -19.830 1.00 94.81 139 LYS A C 1
ATOM 1094 O O . LYS A 1 139 ? 0.041 -2.230 -18.679 1.00 94.81 139 LYS A O 1
ATOM 1099 N N . ALA A 1 140 ? -0.263 -2.478 -20.885 1.00 93.69 140 ALA A N 1
ATOM 1100 C CA . ALA A 1 140 ? -1.027 -3.717 -20.795 1.00 93.69 140 ALA A CA 1
ATOM 1101 C C . ALA A 1 140 ? -0.849 -4.574 -22.061 1.00 93.69 140 ALA A C 1
ATOM 1103 O O . ALA A 1 140 ? -0.473 -4.040 -23.106 1.00 93.69 140 ALA A O 1
ATOM 1104 N N . PRO A 1 141 ? -1.137 -5.888 -22.006 1.00 91.31 141 PRO A N 1
ATOM 1105 C CA . PRO A 1 141 ? -1.264 -6.702 -23.213 1.00 91.31 141 PRO A CA 1
ATOM 1106 C C . PRO A 1 141 ? -2.262 -6.087 -24.202 1.00 91.31 141 PRO A C 1
ATOM 1108 O O . PRO A 1 141 ? -3.304 -5.571 -23.789 1.00 91.31 141 PRO A O 1
ATOM 1111 N N . ALA A 1 142 ? -1.968 -6.158 -25.499 1.00 90.25 142 ALA A N 1
ATOM 1112 C CA . ALA A 1 142 ? -2.883 -5.691 -26.533 1.00 90.25 142 ALA A CA 1
ATOM 1113 C C . ALA A 1 142 ? -4.044 -6.685 -26.697 1.00 90.25 142 ALA A C 1
ATOM 1115 O O . ALA A 1 142 ? -3.947 -7.663 -27.431 1.00 90.25 142 ALA A O 1
ATOM 1116 N N . SER A 1 143 ? -5.137 -6.454 -25.965 1.00 81.69 143 SER A N 1
ATOM 1117 C CA . SER A 1 143 ? -6.338 -7.303 -25.980 1.00 81.69 143 SER A CA 1
ATOM 1118 C C . SER A 1 143 ? -7.386 -6.887 -27.016 1.00 81.69 143 SER A C 1
ATOM 1120 O O . SER A 1 143 ? -8.397 -7.568 -27.165 1.00 81.69 143 SER A O 1
ATOM 1122 N N . LEU A 1 144 ? -7.167 -5.769 -27.714 1.00 82.75 144 LEU A N 1
ATOM 1123 C CA . LEU A 1 144 ? -8.032 -5.264 -28.780 1.00 82.75 144 LEU A CA 1
ATOM 1124 C C . LEU A 1 144 ? -7.296 -5.314 -30.129 1.00 82.75 144 LEU A C 1
ATOM 1126 O O . LEU A 1 144 ? -6.068 -5.281 -30.141 1.00 82.75 144 LEU A O 1
ATOM 1130 N N . PRO A 1 145 ? -8.012 -5.371 -31.269 1.00 75.62 145 PRO A N 1
ATOM 1131 C CA . PRO A 1 145 ? -7.385 -5.327 -32.595 1.00 75.62 145 PRO A CA 1
ATOM 1132 C C . PRO A 1 145 ? -6.703 -3.985 -32.901 1.00 75.62 145 PRO A C 1
ATOM 1134 O O . PRO A 1 145 ? -5.735 -3.932 -33.655 1.00 75.62 145 PRO A O 1
ATOM 1137 N N . SER A 1 146 ? -7.211 -2.897 -32.318 1.00 78.00 146 SER A N 1
ATOM 1138 C CA . SER A 1 146 ? -6.704 -1.534 -32.475 1.00 78.00 146 SER A CA 1
ATOM 1139 C C . SER A 1 146 ? -6.527 -0.873 -31.114 1.00 78.00 146 SER A C 1
ATOM 1141 O O . SER A 1 146 ? -7.347 -1.068 -30.212 1.00 78.00 146 SER A O 1
ATOM 1143 N N . ALA A 1 147 ? -5.476 -0.063 -30.981 1.00 76.12 147 ALA A N 1
ATOM 1144 C CA . ALA A 1 147 ? -5.214 0.665 -29.749 1.00 76.12 147 ALA A CA 1
ATOM 1145 C C . ALA A 1 147 ? -6.359 1.645 -29.446 1.00 76.12 147 ALA A C 1
ATOM 1147 O O . ALA A 1 147 ? -6.868 2.289 -30.369 1.00 76.12 147 ALA A O 1
ATOM 1148 N N . PRO A 1 148 ? -6.733 1.826 -28.169 1.00 71.81 148 PRO A N 1
ATOM 1149 C CA . PRO A 1 148 ? -7.372 3.062 -27.732 1.00 71.81 148 PRO A CA 1
ATOM 1150 C C . PRO A 1 148 ? -6.534 4.261 -28.199 1.00 71.81 148 PRO A C 1
ATOM 1152 O O . PRO A 1 148 ? -5.307 4.180 -28.203 1.00 71.81 148 PRO A O 1
ATOM 1155 N N . SER A 1 149 ? -7.186 5.358 -28.588 1.00 72.19 149 SER A N 1
ATOM 1156 C CA . SER A 1 149 ? -6.611 6.444 -29.406 1.00 72.19 149 SER A CA 1
ATOM 1157 C C . SER A 1 149 ? -5.301 7.071 -28.911 1.00 72.19 149 SER A C 1
ATOM 1159 O O . SER A 1 149 ? -4.589 7.674 -29.706 1.00 72.19 149 SER A O 1
ATOM 1161 N N . GLU A 1 150 ? -4.975 6.950 -27.625 1.00 85.62 150 GLU A N 1
ATOM 1162 C CA . GLU A 1 150 ? -3.786 7.558 -27.011 1.00 85.62 150 GLU A CA 1
ATOM 1163 C C . GLU A 1 150 ? -2.615 6.568 -26.828 1.00 85.62 150 GLU A C 1
ATOM 1165 O O . GLU A 1 150 ? -1.479 6.985 -26.597 1.00 85.62 150 GLU A O 1
ATOM 1170 N N . LEU A 1 151 ? -2.856 5.256 -26.951 1.00 91.88 151 LEU A N 1
ATOM 1171 C CA . LEU A 1 151 ? -1.855 4.223 -26.681 1.00 91.88 151 LEU A CA 1
ATOM 1172 C C . LEU A 1 151 ? -1.130 3.771 -27.946 1.00 91.88 151 LEU A C 1
ATOM 1174 O O . LEU A 1 151 ? -1.710 3.639 -29.021 1.00 91.88 151 LEU A O 1
ATOM 1178 N N . GLN A 1 152 ? 0.150 3.450 -27.797 1.00 91.62 152 GLN A N 1
ATOM 1179 C CA . GLN A 1 152 ? 0.981 2.937 -28.876 1.00 91.62 152 GLN A CA 1
ATOM 1180 C C . GLN A 1 152 ? 1.035 1.413 -28.820 1.00 91.62 152 GLN A C 1
ATOM 1182 O O . GLN A 1 152 ? 1.294 0.829 -27.765 1.00 91.62 152 GLN A O 1
ATOM 1187 N N . LEU A 1 153 ? 0.806 0.771 -29.968 1.00 92.56 153 LEU A N 1
ATOM 1188 C CA . LEU A 1 153 ? 1.061 -0.654 -30.150 1.00 92.56 153 LEU A CA 1
ATOM 1189 C C . LEU A 1 153 ? 2.568 -0.890 -30.265 1.00 92.56 153 LEU A C 1
ATOM 1191 O O . LEU A 1 153 ? 3.230 -0.289 -31.110 1.00 92.56 153 LEU A O 1
ATOM 1195 N N . ARG A 1 154 ? 3.093 -1.819 -29.472 1.00 91.56 154 ARG A N 1
ATOM 1196 C CA . ARG A 1 154 ? 4.463 -2.318 -29.598 1.00 91.56 154 ARG A CA 1
ATOM 1197 C C . ARG A 1 154 ? 4.441 -3.833 -29.711 1.00 91.56 154 ARG A C 1
ATOM 1199 O O . ARG A 1 154 ? 3.836 -4.513 -28.886 1.00 91.56 154 ARG A O 1
ATOM 1206 N N . HIS A 1 155 ? 5.120 -4.357 -30.724 1.00 91.94 155 HIS A N 1
ATOM 1207 C CA . HIS A 1 155 ? 5.344 -5.791 -30.861 1.00 91.94 155 HIS A CA 1
ATOM 1208 C C . HIS A 1 155 ? 6.580 -6.191 -30.060 1.00 91.94 155 HIS A C 1
ATOM 1210 O O . HIS A 1 155 ? 7.638 -5.584 -30.211 1.00 91.94 155 HIS A O 1
ATOM 1216 N N . THR A 1 156 ? 6.434 -7.206 -29.213 1.00 91.62 156 THR A N 1
ATOM 1217 C CA . THR A 1 156 ? 7.508 -7.728 -28.362 1.00 91.62 156 THR A CA 1
ATOM 1218 C C . THR A 1 156 ? 7.617 -9.242 -28.558 1.00 91.62 156 THR A C 1
ATOM 1220 O O . THR A 1 156 ? 6.640 -9.860 -29.002 1.00 91.62 156 THR A O 1
ATOM 1223 N N . PRO A 1 157 ? 8.751 -9.873 -28.206 1.00 90.12 157 PRO A N 1
ATOM 1224 C CA . PRO A 1 157 ? 8.870 -11.332 -28.218 1.00 90.12 157 PRO A CA 1
ATOM 1225 C C . PRO A 1 157 ? 7.841 -12.053 -27.329 1.00 90.12 157 PRO A C 1
ATOM 1227 O O . PRO A 1 157 ? 7.509 -13.202 -27.601 1.00 90.12 157 PRO A O 1
ATOM 1230 N N . ASP A 1 158 ? 7.310 -11.383 -26.300 1.00 89.38 158 ASP A N 1
ATOM 1231 C CA . ASP A 1 158 ? 6.306 -11.930 -25.375 1.00 89.38 158 ASP A CA 1
ATOM 1232 C C . ASP A 1 158 ? 4.853 -11.653 -25.824 1.00 89.38 158 ASP A C 1
ATOM 1234 O O . ASP A 1 158 ? 3.905 -11.968 -25.104 1.00 89.38 158 ASP A O 1
ATOM 1238 N N . GLY A 1 159 ? 4.666 -11.046 -27.002 1.00 90.38 159 GLY A N 1
ATOM 1239 C CA . GLY A 1 159 ? 3.368 -10.645 -27.545 1.00 90.38 159 GLY A CA 1
ATOM 1240 C C . GLY A 1 159 ? 3.185 -9.124 -27.642 1.00 90.38 159 GLY A C 1
ATOM 1241 O O . GLY A 1 159 ? 3.998 -8.348 -27.128 1.00 90.38 159 GLY A O 1
ATOM 1242 N N . PRO A 1 160 ? 2.141 -8.660 -28.350 1.00 93.00 160 PRO A N 1
ATOM 1243 C CA . PRO A 1 160 ? 1.878 -7.237 -28.511 1.00 93.00 160 PRO A CA 1
ATOM 1244 C C . PRO A 1 160 ? 1.393 -6.591 -27.205 1.00 93.00 160 PRO A C 1
ATOM 1246 O O . PRO A 1 160 ? 0.588 -7.164 -26.467 1.00 93.00 160 PRO A O 1
ATOM 1249 N N . ILE A 1 161 ? 1.841 -5.363 -26.951 1.00 94.12 161 ILE A N 1
ATOM 1250 C CA . ILE A 1 161 ? 1.422 -4.543 -25.809 1.00 94.12 161 ILE A CA 1
ATOM 1251 C C . ILE A 1 161 ? 0.918 -3.177 -26.275 1.00 94.12 161 ILE A C 1
ATOM 1253 O O . ILE A 1 161 ? 1.385 -2.643 -27.282 1.00 94.12 161 ILE A O 1
ATOM 1257 N N . TYR A 1 162 ? -0.001 -2.600 -25.505 1.00 94.94 162 TYR A N 1
ATOM 1258 C CA . TYR A 1 162 ? -0.329 -1.182 -25.564 1.00 94.94 162 TYR A CA 1
ATOM 1259 C C . TYR A 1 162 ? 0.360 -0.446 -24.428 1.00 94.94 162 TYR A C 1
ATOM 1261 O O . TYR A 1 162 ? 0.313 -0.897 -23.282 1.00 94.94 162 TYR A O 1
ATOM 1269 N N . MET A 1 163 ? 0.980 0.687 -24.741 1.00 95.12 163 MET A N 1
ATOM 1270 C CA . MET A 1 163 ? 1.622 1.540 -23.747 1.00 95.12 163 MET A CA 1
ATOM 1271 C C . MET A 1 163 ? 1.593 3.011 -24.145 1.00 95.12 163 MET A C 1
ATOM 1273 O O . MET A 1 163 ? 1.595 3.340 -25.330 1.00 95.12 163 MET A O 1
ATOM 1277 N N . GLY A 1 164 ? 1.582 3.903 -23.161 1.00 95.69 164 GLY A N 1
ATOM 1278 C CA . GLY A 1 164 ? 1.591 5.337 -23.422 1.00 95.69 164 GLY A CA 1
ATOM 1279 C C . GLY A 1 164 ? 1.019 6.164 -22.285 1.00 95.69 164 GLY A C 1
ATOM 1280 O O . GLY A 1 164 ? 0.462 5.644 -21.316 1.00 95.69 164 GLY A O 1
ATOM 1281 N N . HIS A 1 165 ? 1.176 7.478 -22.426 1.00 96.19 165 HIS A N 1
ATOM 1282 C CA . HIS A 1 165 ? 0.450 8.432 -21.603 1.00 96.19 165 HIS A CA 1
ATOM 1283 C C . HIS A 1 165 ? -1.020 8.413 -21.989 1.00 96.19 165 HIS A C 1
ATOM 1285 O O . HIS A 1 165 ? -1.336 8.367 -23.176 1.00 96.19 165 HIS A O 1
ATOM 1291 N N . ILE A 1 166 ? -1.888 8.503 -20.987 1.00 93.44 166 ILE A N 1
ATOM 1292 C CA . ILE A 1 166 ? -3.303 8.776 -21.211 1.00 93.44 166 ILE A CA 1
ATOM 1293 C C . ILE A 1 166 ? -3.761 9.918 -20.317 1.00 93.44 166 ILE A C 1
ATOM 1295 O O . ILE A 1 166 ? -3.061 10.303 -19.373 1.00 93.44 166 ILE A O 1
ATOM 1299 N N . SER A 1 167 ? -4.939 10.455 -20.609 1.00 94.06 167 SER A N 1
ATOM 1300 C CA . SER A 1 167 ? -5.578 11.451 -19.751 1.00 94.06 167 SER A CA 1
ATOM 1301 C C . SER A 1 167 ? -5.710 10.931 -18.302 1.00 94.06 167 SER A C 1
ATOM 1303 O O . SER A 1 167 ? -6.350 9.896 -18.093 1.00 94.06 167 SER A O 1
ATOM 1305 N N . PRO A 1 168 ? -5.114 11.608 -17.294 1.00 94.81 168 PRO A N 1
ATOM 1306 C CA . PRO A 1 168 ? -5.205 11.183 -15.899 1.00 94.81 168 PRO A CA 1
ATOM 1307 C C . PRO A 1 168 ? -6.654 11.266 -15.401 1.00 94.81 168 PRO A C 1
ATOM 1309 O O . PRO A 1 168 ? -7.359 12.223 -15.742 1.00 94.81 168 PRO A O 1
ATOM 1312 N N . PRO A 1 169 ? -7.101 10.326 -14.551 1.00 93.25 169 PRO A N 1
ATOM 1313 C CA . PRO A 1 169 ? -8.372 10.470 -13.860 1.00 93.25 169 PRO A CA 1
ATOM 1314 C C . PRO A 1 169 ? -8.351 11.714 -12.962 1.00 93.25 169 PRO A C 1
ATOM 1316 O O . PRO A 1 169 ? -7.323 12.082 -12.387 1.00 93.25 169 PRO A O 1
ATOM 1319 N N . VAL A 1 170 ? -9.504 12.373 -12.829 1.00 96.44 170 VAL A N 1
ATOM 1320 C CA . VAL A 1 170 ? -9.642 13.529 -11.935 1.00 96.44 170 VAL A CA 1
ATOM 1321 C C . VAL A 1 170 ? -9.436 13.076 -10.494 1.00 96.44 170 VAL A C 1
ATOM 1323 O O . VAL A 1 170 ? -10.048 12.104 -10.052 1.00 96.44 170 VAL A O 1
ATOM 1326 N N . ARG A 1 171 ? -8.619 13.824 -9.751 1.00 96.81 171 ARG A N 1
ATOM 1327 C CA . ARG A 1 171 ? -8.422 13.648 -8.311 1.00 96.81 171 ARG A CA 1
ATOM 1328 C C . ARG A 1 171 ? -9.192 14.736 -7.554 1.00 96.81 171 ARG A C 1
ATOM 1330 O O . ARG A 1 171 ? -8.759 15.890 -7.566 1.00 96.81 171 ARG A O 1
ATOM 1337 N N . PRO A 1 172 ? -10.350 14.428 -6.940 1.00 97.75 172 PRO A N 1
ATOM 1338 C CA . PRO A 1 172 ? -11.108 15.412 -6.175 1.00 97.75 172 PRO A CA 1
ATOM 1339 C C . PRO A 1 172 ? -10.284 15.958 -5.008 1.00 97.75 172 PRO A C 1
ATOM 1341 O O . PRO A 1 172 ? -9.708 15.187 -4.243 1.00 97.75 172 PRO A O 1
ATOM 1344 N N . GLN A 1 173 ? -10.283 17.281 -4.823 1.00 96.44 173 GLN A N 1
ATOM 1345 C CA . GLN A 1 173 ? -9.461 17.943 -3.802 1.00 96.44 173 GLN A CA 1
ATOM 1346 C C . GLN A 1 173 ? -9.757 17.449 -2.374 1.00 96.44 173 GLN A C 1
ATOM 1348 O O . GLN A 1 173 ? -8.866 17.436 -1.531 1.00 96.44 173 GLN A O 1
ATOM 1353 N N . CYS A 1 174 ? -10.989 17.003 -2.102 1.00 96.88 174 CYS A N 1
ATOM 1354 C CA . CYS A 1 174 ? -11.382 16.434 -0.810 1.00 96.88 174 CYS A CA 1
ATOM 1355 C C . CYS A 1 174 ? -10.766 15.055 -0.509 1.00 96.88 174 CYS A C 1
ATOM 1357 O O . CYS A 1 174 ? -10.823 14.619 0.637 1.00 96.88 174 CYS A O 1
ATOM 1359 N N . LEU A 1 175 ? -10.183 14.378 -1.506 1.00 97.81 175 LEU A N 1
ATOM 1360 C CA . LEU A 1 175 ? -9.515 13.078 -1.368 1.00 97.81 175 LEU A CA 1
ATOM 1361 C C . LEU A 1 175 ? -7.984 13.189 -1.405 1.00 97.81 175 LEU A C 1
ATOM 1363 O O . LEU A 1 175 ? -7.294 12.179 -1.262 1.00 97.81 175 LEU A O 1
ATOM 1367 N N . THR A 1 176 ? -7.445 14.394 -1.601 1.00 97.38 176 THR A N 1
ATOM 1368 C CA . THR A 1 176 ? -6.005 14.633 -1.741 1.00 97.38 176 THR A CA 1
ATOM 1369 C C . THR A 1 176 ? -5.454 15.529 -0.641 1.00 97.38 176 THR A C 1
ATOM 1371 O O . THR A 1 176 ? -6.143 16.406 -0.122 1.00 97.38 176 THR A O 1
ATOM 1374 N N . ASN A 1 177 ? -4.176 15.360 -0.316 1.00 94.94 177 ASN A N 1
ATOM 1375 C CA . ASN A 1 177 ? -3.452 16.284 0.546 1.00 94.94 177 ASN A CA 1
ATOM 1376 C C . ASN A 1 177 ? -3.082 17.588 -0.204 1.00 94.94 177 ASN A C 1
ATOM 1378 O O . ASN A 1 177 ? -3.357 17.759 -1.392 1.00 94.94 177 ASN A O 1
ATOM 1382 N N . LYS A 1 178 ? -2.410 18.523 0.482 1.00 92.50 178 LYS A N 1
ATOM 1383 C CA . LYS A 1 178 ? -1.998 19.821 -0.095 1.00 92.50 178 LYS A CA 1
ATOM 1384 C C . LYS A 1 178 ? -1.021 19.709 -1.278 1.00 92.50 178 LYS A C 1
ATOM 1386 O O . LYS A 1 178 ? -0.864 20.687 -2.001 1.00 92.50 178 LYS A O 1
ATOM 1391 N N . LYS A 1 179 ? -0.360 18.559 -1.458 1.00 90.94 179 LYS A N 1
ATOM 1392 C CA . LYS A 1 179 ? 0.541 18.265 -2.584 1.00 90.94 179 LYS A CA 1
ATOM 1393 C C . LYS A 1 179 ? -0.187 17.623 -3.775 1.00 90.94 179 LYS A C 1
ATOM 1395 O O . LYS A 1 179 ? 0.432 17.422 -4.810 1.00 90.94 179 LYS A O 1
ATOM 1400 N N . GLY A 1 180 ? -1.481 17.309 -3.650 1.00 93.44 180 GLY A N 1
ATOM 1401 C CA . GLY A 1 180 ? -2.253 16.6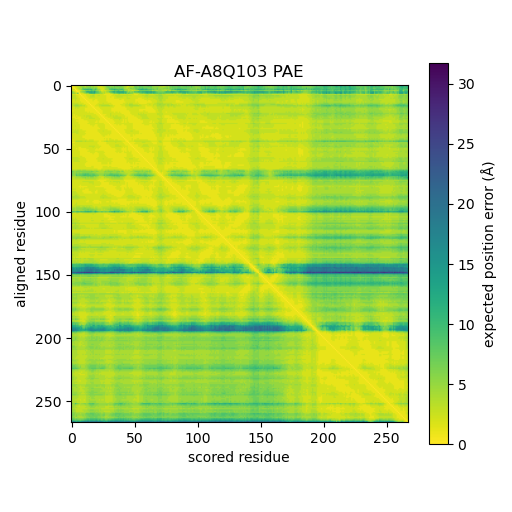06 -4.683 1.00 93.44 180 GLY A CA 1
ATOM 1402 C C . GLY A 1 180 ? -2.094 15.078 -4.671 1.00 93.44 180 GLY A C 1
ATOM 1403 O O . GLY A 1 180 ? -2.643 14.400 -5.544 1.00 93.44 180 GLY A O 1
ATOM 1404 N N . HIS A 1 181 ? -1.380 14.530 -3.683 1.00 95.94 181 HIS A N 1
ATOM 1405 C CA . HIS A 1 181 ? -1.294 13.084 -3.437 1.00 95.94 181 HIS A CA 1
ATOM 1406 C C . HIS A 1 181 ? -2.554 12.591 -2.737 1.00 95.94 181 HIS A C 1
ATOM 1408 O O . HIS A 1 181 ? -3.209 13.375 -2.043 1.00 95.94 181 HIS A O 1
ATOM 1414 N N . TRP A 1 182 ? -2.884 11.307 -2.865 1.00 97.38 182 TRP A N 1
ATOM 1415 C CA . TRP A 1 182 ? -3.994 10.720 -2.114 1.00 97.38 182 TRP A CA 1
ATOM 1416 C C . TRP A 1 182 ? -3.814 10.928 -0.607 1.00 97.38 182 TRP A C 1
ATOM 1418 O O . TRP A 1 182 ? -2.709 10.838 -0.069 1.00 97.38 182 TRP A O 1
ATOM 1428 N N . PHE A 1 183 ? -4.905 11.241 0.094 1.00 96.56 183 PHE A N 1
ATOM 1429 C CA . PHE A 1 183 ? -4.860 11.391 1.543 1.00 96.56 183 PHE A CA 1
ATOM 1430 C C . PHE A 1 183 ? -4.492 10.053 2.201 1.00 96.56 183 PHE A C 1
ATOM 1432 O O . PHE A 1 183 ? -5.228 9.072 2.104 1.00 96.56 183 PHE A O 1
ATOM 1439 N N . GLY A 1 184 ? -3.360 10.037 2.901 1.00 94.44 184 GLY A N 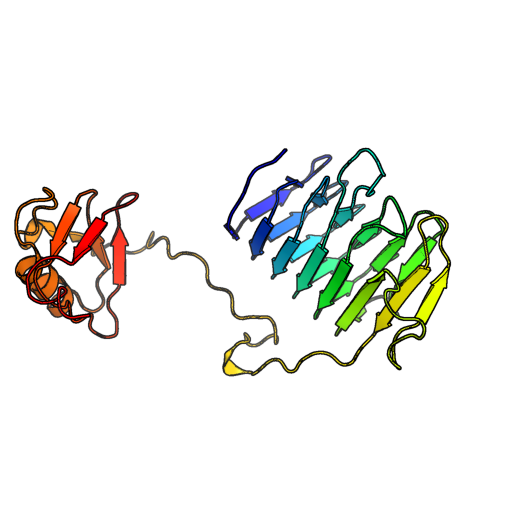1
ATOM 1440 C CA . GLY A 1 184 ? -2.914 8.929 3.735 1.00 94.44 184 GLY A CA 1
ATOM 1441 C C . GLY A 1 184 ? -2.866 9.344 5.200 1.00 94.44 184 GLY A C 1
ATOM 1442 O O . GLY A 1 184 ? -2.461 10.460 5.527 1.00 94.44 184 GLY A O 1
ATOM 1443 N N . ARG A 1 185 ? -3.271 8.437 6.091 1.00 92.88 185 ARG A N 1
ATOM 1444 C CA . ARG A 1 185 ? -3.126 8.598 7.539 1.00 92.88 185 ARG A CA 1
ATOM 1445 C C . ARG A 1 185 ? -2.667 7.282 8.149 1.00 92.88 185 ARG A C 1
ATOM 1447 O O . ARG A 1 185 ? -3.238 6.234 7.862 1.00 92.88 185 ARG A O 1
ATOM 1454 N N . GLU A 1 186 ? -1.649 7.366 8.990 1.00 90.81 186 GLU A N 1
ATOM 1455 C CA . GLU A 1 186 ? -1.104 6.231 9.730 1.00 90.81 186 GLU A CA 1
ATOM 1456 C C . GLU A 1 186 ? -2.088 5.768 10.804 1.00 90.81 186 GLU A C 1
ATOM 1458 O O . GLU A 1 186 ? -2.903 6.559 11.303 1.00 90.81 186 GLU A O 1
ATOM 1463 N N . LYS A 1 187 ? -2.005 4.490 11.189 1.00 91.12 187 LYS A N 1
ATOM 1464 C CA . LYS A 1 187 ? -2.775 3.991 12.330 1.00 91.12 187 LYS A CA 1
ATOM 1465 C C . LYS A 1 187 ? -2.335 4.777 13.570 1.00 91.12 187 LYS A C 1
ATOM 1467 O O . LYS A 1 187 ? -1.174 4.659 13.954 1.00 91.12 187 LYS A O 1
ATOM 1472 N N . PRO A 1 188 ? -3.227 5.523 14.246 1.00 90.25 188 PRO A N 1
ATOM 1473 C CA . PRO A 1 188 ? -2.842 6.235 15.456 1.00 90.25 188 PRO A CA 1
ATOM 1474 C C . PRO A 1 188 ? -2.267 5.258 16.493 1.00 90.25 188 PRO A C 1
ATOM 1476 O O . PRO A 1 188 ? -2.872 4.215 16.781 1.00 90.25 188 PRO A O 1
ATOM 1479 N N . SER A 1 189 ? -1.082 5.571 17.023 1.00 84.88 189 SER A N 1
ATOM 1480 C CA . SER A 1 189 ? -0.449 4.803 18.103 1.00 84.88 189 SER A CA 1
ATOM 1481 C C . SER A 1 189 ? -0.853 5.300 19.492 1.00 84.88 189 SER A C 1
ATOM 1483 O O . SER A 1 189 ? -0.779 4.544 20.453 1.00 84.88 189 SER A O 1
ATOM 1485 N N . TYR A 1 190 ? -1.331 6.547 19.590 1.00 83.94 190 TYR A N 1
ATOM 1486 C CA . TYR A 1 190 ? -1.677 7.228 20.844 1.00 83.94 190 TYR A CA 1
ATOM 1487 C C . TYR A 1 190 ? -0.522 7.293 21.866 1.00 83.94 190 TYR A C 1
ATOM 1489 O O . TYR A 1 190 ? -0.771 7.520 23.043 1.00 83.94 190 TYR A O 1
ATOM 1497 N N . GLU A 1 191 ? 0.739 7.158 21.439 1.00 78.50 191 GLU A N 1
ATOM 1498 C CA . GLU A 1 191 ? 1.922 7.091 22.324 1.00 78.50 191 GLU A CA 1
ATOM 1499 C C . GLU A 1 191 ? 2.049 8.255 23.318 1.00 78.50 191 GLU A C 1
ATOM 1501 O O . GLU A 1 191 ? 2.538 8.080 24.430 1.00 78.50 191 GLU A O 1
ATOM 1506 N N . THR A 1 192 ? 1.600 9.448 22.932 1.00 79.69 192 THR A N 1
ATOM 1507 C CA . THR A 1 192 ? 1.670 10.665 23.755 1.00 79.69 192 THR A CA 1
ATOM 1508 C C . THR A 1 192 ? 0.408 10.919 24.584 1.00 79.69 192 THR A C 1
ATOM 1510 O O . THR A 1 192 ? 0.290 11.961 25.228 1.00 79.69 192 THR A O 1
ATOM 1513 N N . TRP A 1 193 ? -0.560 9.998 24.574 1.00 78.75 193 TRP A N 1
ATOM 1514 C CA . TRP A 1 193 ? -1.817 10.148 25.300 1.00 78.75 193 TRP A CA 1
ATOM 1515 C C . TRP A 1 193 ? -1.722 9.523 26.688 1.00 78.75 193 TRP A C 1
ATOM 1517 O O . TRP A 1 193 ? -1.520 8.323 26.842 1.00 78.75 193 TRP A O 1
ATOM 1527 N N . HIS A 1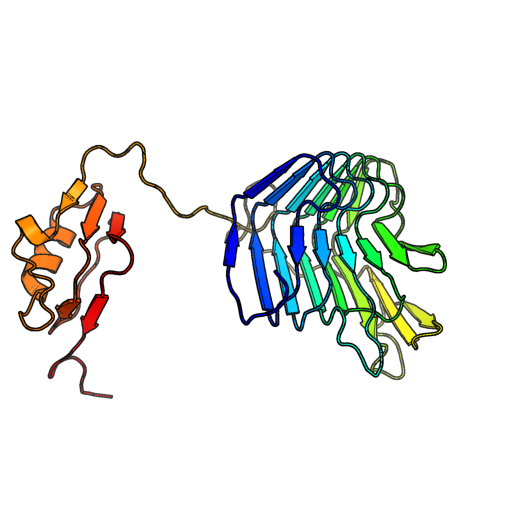 194 ? -1.925 10.346 27.714 1.00 73.88 194 HIS A N 1
ATOM 1528 C CA . HIS A 1 194 ? -1.811 9.921 29.113 1.00 73.88 194 HIS A CA 1
ATOM 1529 C C . HIS A 1 194 ? -3.161 9.583 29.771 1.00 73.88 194 HIS A C 1
ATOM 1531 O O . HIS A 1 194 ? -3.190 8.961 30.830 1.00 73.88 194 HIS A O 1
ATOM 1537 N N . ASN A 1 195 ? -4.281 9.947 29.137 1.00 81.25 195 ASN A N 1
ATOM 1538 C CA . ASN A 1 195 ? -5.627 9.829 29.707 1.00 81.25 195 ASN A CA 1
ATOM 1539 C C . ASN A 1 195 ? -6.424 8.718 29.007 1.00 81.25 195 ASN A C 1
ATOM 1541 O O . ASN A 1 195 ? -7.277 8.985 28.157 1.00 81.25 195 ASN A O 1
ATOM 1545 N N . LEU A 1 196 ? -6.101 7.468 29.348 1.00 90.81 196 LEU A N 1
ATOM 1546 C CA . LEU A 1 196 ? -6.815 6.279 28.876 1.00 90.81 196 LEU A CA 1
ATOM 1547 C C . LEU A 1 196 ? -8.004 5.962 29.794 1.00 90.81 196 LEU A C 1
ATOM 1549 O O . LEU A 1 196 ? -7.846 5.809 31.010 1.00 90.81 196 LEU A O 1
ATOM 1553 N N . VAL A 1 197 ? -9.187 5.794 29.208 1.00 96.06 197 VAL A N 1
ATOM 1554 C CA . VAL A 1 197 ? -10.417 5.417 29.915 1.00 96.06 197 VAL A CA 1
ATOM 1555 C C . VAL A 1 197 ? -10.740 3.959 29.611 1.00 96.06 197 VAL A C 1
ATOM 1557 O O . VAL A 1 197 ? -11.207 3.630 28.528 1.00 96.06 197 VAL A O 1
ATOM 1560 N N . ASN A 1 198 ? -10.467 3.063 30.562 1.00 97.00 198 ASN A N 1
ATOM 1561 C CA . ASN A 1 198 ? -10.752 1.634 30.403 1.00 97.00 198 ASN A CA 1
ATOM 1562 C C . ASN A 1 198 ? -12.256 1.354 30.581 1.00 97.00 198 ASN A C 1
ATOM 1564 O O . ASN A 1 198 ? -12.807 1.648 31.646 1.00 97.00 198 ASN A O 1
ATOM 1568 N N . VAL A 1 199 ? -12.891 0.728 29.583 1.00 98.38 199 VAL A N 1
ATOM 1569 C CA . VAL A 1 199 ? -14.322 0.358 29.604 1.00 98.38 199 VAL A CA 1
ATOM 1570 C C . VAL A 1 199 ? -14.716 -0.533 30.790 1.00 98.38 199 VAL A C 1
ATOM 1572 O O . VAL A 1 199 ? -15.843 -0.457 31.273 1.00 98.38 199 VAL A O 1
ATOM 1575 N N . GLN A 1 200 ? -13.794 -1.329 31.338 1.00 97.25 200 GLN A N 1
ATOM 1576 C CA . GLN A 1 200 ? -14.061 -2.174 32.508 1.00 97.25 200 GLN A CA 1
ATOM 1577 C C . GLN A 1 200 ? -14.333 -1.356 33.778 1.00 97.25 200 GLN A C 1
ATOM 1579 O O . GLN A 1 200 ? -15.059 -1.814 34.658 1.00 97.25 200 GLN A O 1
ATOM 1584 N N . LYS A 1 201 ? -13.832 -0.111 33.865 1.00 97.44 201 LYS A N 1
ATOM 1585 C CA . LYS A 1 201 ? -14.166 0.805 34.975 1.00 97.44 201 LYS A CA 1
ATOM 1586 C C . LYS A 1 201 ? -15.645 1.204 34.983 1.00 97.44 201 LYS A C 1
ATOM 1588 O O . LYS A 1 201 ? -16.144 1.647 36.011 1.00 97.44 201 LYS A O 1
ATOM 1593 N N . TYR A 1 202 ? -16.330 1.009 33.859 1.00 98.00 202 TYR A N 1
ATOM 1594 C CA . TYR A 1 202 ? -17.749 1.289 33.668 1.00 98.00 202 TYR A CA 1
ATOM 1595 C C . TYR A 1 202 ? -18.620 0.029 33.745 1.00 98.00 202 TYR A C 1
ATOM 1597 O O . TYR A 1 202 ? -19.826 0.089 33.515 1.00 98.00 202 TYR A O 1
ATOM 1605 N N . GLY A 1 203 ? -18.026 -1.115 34.098 1.00 98.06 203 GLY A N 1
ATOM 1606 C CA . GLY A 1 203 ? -18.737 -2.378 34.267 1.00 98.06 203 GLY A CA 1
ATOM 1607 C C . GLY A 1 203 ? -18.863 -3.218 32.999 1.00 98.06 203 GLY A C 1
ATOM 1608 O O . GLY A 1 203 ? -19.537 -4.243 33.056 1.00 98.06 203 GLY A O 1
ATOM 1609 N N . ALA A 1 204 ? -18.217 -2.829 31.893 1.00 98.44 204 ALA A N 1
ATOM 1610 C CA . ALA A 1 204 ? -18.134 -3.675 30.707 1.00 98.44 204 ALA A CA 1
ATOM 1611 C C . ALA A 1 204 ? -17.240 -4.882 31.019 1.00 98.44 204 ALA A C 1
ATOM 1613 O O . ALA A 1 204 ? -16.080 -4.712 31.397 1.00 98.44 204 ALA A O 1
ATOM 1614 N N . LYS A 1 205 ? -17.771 -6.093 30.896 1.00 98.50 205 LYS A N 1
ATOM 1615 C CA . LYS A 1 205 ? -17.102 -7.319 31.334 1.00 98.50 205 LYS A CA 1
ATOM 1616 C C . LYS A 1 205 ? -16.252 -7.947 30.242 1.00 98.50 205 LYS A C 1
ATOM 1618 O O . LYS A 1 205 ? -15.167 -8.431 30.554 1.00 98.50 205 LYS A O 1
ATOM 1623 N N . GLY A 1 206 ? -16.714 -7.937 28.991 1.00 98.25 206 GLY A N 1
ATOM 1624 C CA . GLY A 1 206 ? -16.006 -8.587 27.888 1.00 98.25 206 GLY A CA 1
ATOM 1625 C C . GLY A 1 206 ? -15.942 -10.116 28.020 1.00 98.25 206 GLY A C 1
ATOM 1626 O O . GLY A 1 206 ? -14.997 -10.733 27.530 1.00 98.25 206 GLY A O 1
ATOM 1627 N N . ASP A 1 207 ? -16.913 -10.728 28.706 1.00 98.50 207 ASP A N 1
ATOM 1628 C CA . ASP A 1 207 ? -16.947 -12.164 29.037 1.00 98.50 207 ASP A CA 1
ATOM 1629 C C . ASP A 1 207 ? -17.680 -13.039 27.997 1.00 98.50 207 ASP A C 1
ATOM 1631 O O . ASP A 1 207 ? -17.757 -14.258 28.149 1.00 98.50 207 ASP A O 1
ATOM 1635 N N . GLY A 1 208 ? -18.217 -12.434 26.937 1.00 98.31 208 GLY A N 1
ATOM 1636 C CA . GLY A 1 208 ? -18.955 -13.097 25.862 1.00 98.31 208 GLY A CA 1
ATOM 1637 C C . GLY A 1 208 ? -20.389 -13.495 26.209 1.00 98.31 208 GLY A C 1
ATOM 1638 O O . GLY A 1 208 ? -21.035 -14.149 25.392 1.00 98.31 208 GLY A O 1
ATOM 1639 N N . VAL A 1 209 ? -20.893 -13.122 27.391 1.00 98.19 209 VAL A N 1
ATOM 1640 C CA . VAL A 1 209 ? -22.225 -13.519 27.878 1.00 98.19 209 VAL A CA 1
ATOM 1641 C C . VAL A 1 209 ? -23.009 -12.331 28.429 1.00 98.19 209 VAL A C 1
ATOM 1643 O O . VAL A 1 209 ? -24.200 -12.192 28.158 1.00 98.19 209 VAL A O 1
ATOM 1646 N N . SER A 1 210 ? -22.367 -11.493 29.233 1.00 98.50 210 SER A N 1
ATOM 1647 C CA . SER A 1 210 ? -22.988 -10.344 29.872 1.00 98.50 210 SER A CA 1
ATOM 1648 C C . SER A 1 210 ? -23.306 -9.251 28.856 1.00 98.50 210 SER A C 1
ATOM 1650 O O . SER A 1 210 ? -22.495 -8.941 27.989 1.00 98.50 210 SER A O 1
ATOM 1652 N N . ASP A 1 211 ? -24.475 -8.632 29.010 1.00 98.56 211 ASP A N 1
ATOM 1653 C CA . ASP A 1 211 ? -24.863 -7.460 28.229 1.00 98.56 211 ASP A CA 1
ATOM 1654 C C . ASP A 1 211 ? -24.033 -6.238 28.652 1.00 98.56 211 ASP A C 1
ATOM 1656 O O . ASP A 1 211 ? -24.240 -5.665 29.727 1.00 98.56 211 ASP A O 1
ATOM 1660 N N . ASP A 1 212 ? -23.095 -5.846 27.792 1.00 98.88 212 ASP A N 1
ATOM 1661 C CA . ASP A 1 212 ? -22.180 -4.727 28.005 1.00 98.88 212 ASP A CA 1
ATOM 1662 C C . ASP A 1 212 ? -22.685 -3.419 27.368 1.00 98.88 212 ASP A C 1
ATOM 1664 O O . ASP A 1 212 ? -22.028 -2.380 27.490 1.00 98.88 212 ASP A O 1
ATOM 1668 N N . THR A 1 213 ? -23.871 -3.426 26.739 1.00 98.81 213 THR A N 1
ATOM 1669 C CA . THR A 1 213 ? -24.415 -2.293 25.964 1.00 98.81 213 THR A CA 1
ATOM 1670 C C . THR A 1 213 ? -24.423 -1.004 26.774 1.00 98.81 213 THR A C 1
ATOM 1672 O O . THR A 1 213 ? -23.878 0.016 26.354 1.00 98.81 213 THR A O 1
ATOM 1675 N N . LYS A 1 214 ? -25.010 -1.047 27.977 1.00 98.69 214 LYS A N 1
ATOM 1676 C CA . LYS A 1 214 ? -25.141 0.140 28.827 1.00 98.69 214 LYS A CA 1
ATOM 1677 C C . LYS A 1 214 ? -23.782 0.636 29.314 1.00 98.69 214 LYS A C 1
ATOM 1679 O O . LYS A 1 214 ? -23.550 1.839 29.317 1.00 98.69 214 LYS A O 1
ATOM 1684 N N . ALA A 1 215 ? -22.902 -0.272 29.731 1.00 98.62 215 ALA A N 1
ATOM 1685 C CA . ALA A 1 215 ? -21.583 0.093 30.233 1.00 98.62 215 ALA A CA 1
ATOM 1686 C C . ALA A 1 215 ? -20.753 0.794 29.149 1.00 98.62 215 ALA A C 1
ATOM 1688 O O . ALA A 1 215 ? -20.170 1.844 29.402 1.00 98.62 215 ALA A O 1
ATOM 1689 N N . ILE A 1 216 ? -20.758 0.254 27.928 1.00 98.69 216 ILE A N 1
ATOM 1690 C CA . ILE A 1 216 ? -20.026 0.833 26.798 1.00 98.69 216 ILE A CA 1
ATOM 1691 C C . ILE A 1 216 ? -20.640 2.168 26.368 1.00 98.69 216 ILE A C 1
ATOM 1693 O O . ILE A 1 216 ? -19.889 3.112 26.130 1.00 98.69 216 ILE A O 1
ATOM 1697 N N . GLN A 1 217 ? -21.973 2.283 26.323 1.00 98.75 217 GLN A N 1
ATOM 1698 C CA . GLN A 1 217 ? -22.631 3.549 25.987 1.00 98.75 217 GLN A CA 1
ATOM 1699 C C . GLN A 1 217 ? -22.247 4.666 26.967 1.00 98.75 217 GLN A C 1
ATOM 1701 O O . GLN A 1 217 ? -21.883 5.753 26.534 1.00 98.75 217 GLN A O 1
ATOM 1706 N N . VAL A 1 218 ? -22.232 4.385 28.275 1.00 98.62 218 VAL A N 1
ATOM 1707 C CA . VAL A 1 218 ? -21.830 5.385 29.279 1.00 98.62 218 VAL A CA 1
ATOM 1708 C C . VAL A 1 218 ? -20.382 5.844 29.058 1.00 98.62 218 VAL A C 1
ATOM 1710 O O . VAL A 1 218 ? -20.108 7.039 29.124 1.00 98.62 218 VAL A O 1
ATOM 1713 N N . VAL A 1 219 ? -19.454 4.934 28.731 1.00 98.25 219 VAL A N 1
ATOM 1714 C CA . VAL A 1 219 ? -18.061 5.321 28.429 1.00 98.25 219 VAL A CA 1
ATOM 1715 C C . VAL A 1 219 ? -17.996 6.211 27.186 1.00 98.25 219 VAL A C 1
ATOM 1717 O O . VAL A 1 219 ? -17.264 7.198 27.181 1.00 98.25 219 VAL A O 1
ATOM 1720 N N . LEU A 1 220 ? -18.741 5.865 26.129 1.00 98.31 220 LEU A N 1
ATOM 1721 C CA . LEU A 1 220 ? -18.793 6.637 24.884 1.00 98.31 220 LEU A CA 1
ATOM 1722 C C . LEU A 1 220 ? -19.277 8.071 25.126 1.00 98.31 220 LEU A C 1
ATOM 1724 O O . LEU A 1 220 ? -18.702 9.003 24.562 1.00 98.31 220 LEU A O 1
ATOM 1728 N N . ASP A 1 221 ? -20.289 8.232 25.978 1.00 98.19 221 ASP A N 1
ATOM 1729 C CA . ASP A 1 221 ? -20.895 9.524 26.297 1.00 98.19 221 ASP A CA 1
ATOM 1730 C C . ASP A 1 221 ? -19.993 10.392 27.195 1.00 98.19 221 ASP A C 1
ATOM 1732 O O . ASP A 1 221 ? -19.927 11.609 27.015 1.00 98.19 221 ASP A O 1
ATOM 1736 N N . GLU A 1 222 ? -19.266 9.790 28.144 1.00 97.19 222 GLU A N 1
ATOM 1737 C CA . GLU A 1 222 ? -18.452 10.524 29.126 1.00 97.19 222 GLU A CA 1
ATOM 1738 C C . GLU A 1 222 ? -17.003 10.792 28.682 1.00 97.19 222 GLU A C 1
ATOM 1740 O O . GLU A 1 222 ? -16.395 11.781 29.099 1.00 97.19 222 GLU A O 1
ATOM 1745 N N . ALA A 1 223 ? -16.420 9.930 27.844 1.00 95.75 223 ALA A N 1
ATOM 1746 C CA . ALA A 1 223 ? -14.996 9.972 27.499 1.00 95.75 223 ALA A CA 1
ATOM 1747 C C . ALA A 1 223 ? -14.689 10.745 26.200 1.00 95.75 223 ALA A C 1
ATOM 1749 O O . ALA A 1 223 ? -13.658 10.512 25.566 1.00 95.75 223 ALA A O 1
ATOM 1750 N N . ILE A 1 224 ? -15.556 11.672 25.781 1.00 94.31 224 ILE A N 1
ATOM 1751 C CA . ILE A 1 224 ? -15.341 12.483 24.572 1.00 94.31 224 ILE A CA 1
ATOM 1752 C C . ILE A 1 224 ? -14.026 13.268 24.696 1.00 94.31 224 ILE A C 1
ATOM 1754 O O . ILE A 1 224 ? -13.777 13.955 25.686 1.00 94.31 224 ILE A O 1
ATOM 1758 N N . GLY A 1 225 ? -13.165 13.160 23.679 1.00 91.56 225 GLY A N 1
ATOM 1759 C CA . GLY A 1 225 ? -11.836 13.777 23.682 1.00 91.56 225 GLY A CA 1
ATOM 1760 C C . GLY A 1 225 ? -10.785 13.044 24.525 1.00 91.56 225 GLY A C 1
ATOM 1761 O O . GLY A 1 225 ? -9.644 13.495 24.570 1.00 91.56 225 GLY A O 1
ATOM 1762 N N . GLN A 1 226 ? -11.132 11.920 25.157 1.00 93.19 226 GLN A N 1
ATOM 1763 C CA . GLN A 1 226 ? -10.202 10.989 25.800 1.00 93.19 226 GLN A CA 1
ATOM 1764 C C . GLN A 1 226 ? -10.092 9.705 24.968 1.00 93.19 226 GLN A C 1
ATOM 1766 O O . GLN A 1 226 ? -10.938 9.428 24.118 1.00 93.19 226 GLN A O 1
ATOM 1771 N N . VAL A 1 227 ? -9.040 8.912 25.196 1.00 94.88 227 VAL A N 1
ATOM 1772 C CA . VAL A 1 227 ? -8.868 7.632 24.493 1.00 94.88 227 VAL A CA 1
ATOM 1773 C C . VAL A 1 227 ? -9.533 6.529 25.304 1.00 94.88 227 VAL A C 1
ATOM 1775 O O . VAL A 1 227 ? -9.061 6.155 26.376 1.00 94.88 227 VAL A O 1
ATOM 1778 N N . ILE A 1 228 ? -10.625 5.990 24.776 1.00 96.75 228 ILE A N 1
ATOM 1779 C CA . ILE A 1 228 ? -11.298 4.817 25.322 1.00 96.75 228 ILE A CA 1
ATOM 1780 C C . ILE A 1 228 ? -10.437 3.589 25.031 1.00 96.75 228 ILE A C 1
ATOM 1782 O O . ILE A 1 228 ? -10.143 3.276 23.879 1.00 96.75 228 ILE A O 1
ATOM 1786 N N . PHE A 1 229 ? -10.036 2.888 26.083 1.00 96.44 229 PHE A N 1
ATOM 1787 C CA . PHE A 1 229 ? -9.286 1.645 26.000 1.00 96.44 229 PHE A CA 1
ATOM 1788 C C . PHE A 1 229 ? -10.227 0.458 26.198 1.00 96.44 229 PHE A C 1
ATOM 1790 O O . PHE A 1 229 ? -10.935 0.383 27.207 1.00 96.44 229 PHE A O 1
ATOM 1797 N N . VAL A 1 230 ? -10.211 -0.470 25.243 1.00 97.81 230 VAL A N 1
ATOM 1798 C CA . VAL A 1 230 ? -11.013 -1.697 25.256 1.00 97.81 230 VAL A CA 1
ATOM 1799 C C . VAL A 1 230 ? -10.063 -2.888 25.421 1.00 97.81 230 VAL A C 1
ATOM 1801 O O . VAL A 1 230 ? -9.409 -3.267 24.446 1.00 97.81 230 VAL A O 1
ATOM 1804 N N . PRO A 1 231 ? -9.936 -3.456 26.635 1.00 97.69 231 PRO A N 1
ATOM 1805 C CA . PRO A 1 231 ? -9.171 -4.681 26.855 1.00 97.69 231 PRO A CA 1
ATOM 1806 C C . PRO A 1 231 ? -9.648 -5.826 25.960 1.00 97.69 231 PRO A C 1
ATOM 1808 O O . PRO A 1 231 ? -10.784 -5.820 25.484 1.00 97.69 231 PRO A O 1
ATOM 1811 N N . TYR A 1 232 ? -8.798 -6.828 25.748 1.00 98.31 232 TYR A N 1
ATOM 1812 C CA . TYR A 1 232 ? -9.200 -8.018 25.005 1.00 98.31 232 TYR A CA 1
ATOM 1813 C C . TYR A 1 232 ? -10.405 -8.690 25.685 1.00 98.31 232 TYR A C 1
ATOM 1815 O O . TYR A 1 232 ? -10.419 -8.898 26.899 1.00 98.31 232 TYR A O 1
ATOM 1823 N N . GLY A 1 233 ? -11.413 -9.048 24.893 1.00 98.25 233 GLY A N 1
ATOM 1824 C CA . GLY A 1 233 ? -12.648 -9.648 25.384 1.00 98.25 233 GLY A CA 1
ATOM 1825 C C . GLY A 1 233 ? -13.727 -9.706 24.310 1.00 98.25 233 GLY A C 1
ATOM 1826 O O . GLY A 1 233 ? -13.559 -9.184 23.204 1.00 98.25 233 GLY A O 1
ATOM 1827 N N . VAL A 1 234 ? -14.844 -10.345 24.652 1.00 98.62 234 VAL A N 1
ATOM 1828 C CA . VAL A 1 234 ? -16.048 -10.413 23.818 1.00 98.62 234 VAL A CA 1
ATOM 1829 C C . VAL A 1 234 ? -17.169 -9.674 24.537 1.00 98.62 234 VAL A C 1
ATOM 1831 O O . VAL A 1 234 ? -17.646 -10.105 25.578 1.00 98.62 234 VAL A O 1
ATOM 1834 N N . TYR A 1 235 ? -17.581 -8.545 23.992 1.00 98.75 235 TYR A N 1
ATOM 1835 C CA . TYR A 1 235 ? -18.541 -7.628 24.590 1.00 98.75 235 TYR A CA 1
ATOM 1836 C C . TYR A 1 235 ? -19.882 -7.780 23.871 1.00 98.75 235 TYR A C 1
ATOM 1838 O O . TYR A 1 235 ? -20.002 -7.428 22.692 1.00 98.75 235 TYR A O 1
ATOM 1846 N N . VAL A 1 236 ? -20.881 -8.346 24.551 1.00 98.75 236 VAL A N 1
ATOM 1847 C CA . VAL A 1 236 ? -22.206 -8.591 23.963 1.00 98.75 236 VAL A CA 1
ATOM 1848 C C . VAL A 1 236 ? -23.022 -7.303 23.990 1.00 98.75 236 VAL A C 1
ATOM 1850 O O . VAL A 1 236 ? -23.143 -6.658 25.030 1.00 98.75 236 VAL A O 1
ATOM 1853 N N . LEU A 1 237 ? -23.584 -6.939 22.839 1.00 98.75 237 LEU A N 1
ATOM 1854 C CA . LEU A 1 237 ? -24.420 -5.759 22.652 1.00 98.75 237 LEU A CA 1
ATOM 1855 C C . LEU A 1 237 ? -25.833 -6.195 22.253 1.00 98.75 237 LEU A C 1
ATOM 1857 O O . LEU A 1 237 ? -26.003 -6.899 21.257 1.00 98.75 237 LEU A O 1
ATOM 1861 N N . HIS A 1 238 ? -26.842 -5.761 23.003 1.00 98.50 238 HIS A N 1
ATOM 1862 C CA . HIS A 1 238 ? -28.259 -6.018 22.729 1.00 98.50 238 HIS A CA 1
ATOM 1863 C C . HIS A 1 238 ? -28.998 -4.823 22.116 1.00 98.50 238 HIS A C 1
ATOM 1865 O O . HIS A 1 238 ? -30.167 -4.960 21.757 1.00 98.50 238 HIS A O 1
ATOM 1871 N N . ASP A 1 239 ? -28.350 -3.662 21.989 1.00 98.44 239 ASP A N 1
ATOM 1872 C CA . ASP A 1 239 ? -28.904 -2.492 21.301 1.00 98.44 239 ASP A CA 1
ATOM 1873 C C . ASP A 1 239 ? -27.799 -1.685 20.595 1.00 98.44 239 ASP A C 1
ATOM 1875 O O . ASP A 1 239 ? -26.603 -1.954 20.743 1.00 98.44 239 ASP A O 1
ATOM 1879 N N . THR A 1 240 ? -28.211 -0.712 19.787 1.00 98.31 240 THR A N 1
ATOM 1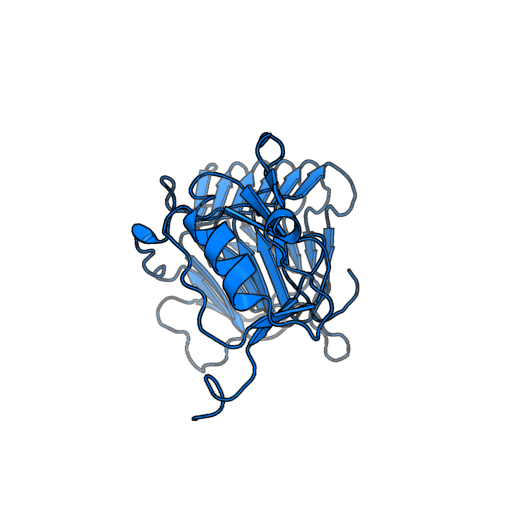880 C CA . THR A 1 240 ? -27.322 0.186 19.043 1.00 98.31 240 THR A CA 1
ATOM 1881 C C . THR A 1 240 ? -26.467 1.021 19.998 1.00 98.31 240 THR A C 1
ATOM 1883 O O . THR A 1 240 ? -26.993 1.646 20.915 1.00 98.31 240 THR A O 1
ATOM 1886 N N . LEU A 1 241 ? -25.157 1.090 19.742 1.00 98.38 241 LEU A N 1
ATOM 1887 C CA . LEU A 1 241 ? -24.269 2.058 20.387 1.00 98.38 241 LEU A CA 1
ATOM 1888 C C . LEU A 1 241 ? -24.233 3.357 19.579 1.00 98.38 241 LEU A C 1
ATOM 1890 O O . LEU A 1 241 ? -23.941 3.352 18.381 1.00 98.38 241 LEU A O 1
ATOM 1894 N N . HIS A 1 242 ? -24.473 4.481 20.242 1.00 98.31 242 HIS A N 1
ATOM 1895 C CA . HIS A 1 242 ? -24.287 5.807 19.668 1.00 98.31 242 HIS A CA 1
ATOM 1896 C C . HIS A 1 242 ? -22.871 6.288 19.981 1.00 98.31 242 HIS A C 1
ATOM 1898 O O . HIS A 1 242 ? -22.532 6.477 21.144 1.00 98.31 242 HIS A O 1
ATOM 1904 N N . ILE A 1 243 ? -22.044 6.481 18.949 1.00 98.25 243 ILE A N 1
ATOM 1905 C CA . ILE A 1 243 ? -20.656 6.947 19.080 1.00 98.25 243 ILE A CA 1
ATOM 1906 C C . ILE A 1 243 ? -20.622 8.466 18.847 1.00 98.25 243 ILE A C 1
ATOM 1908 O O . ILE A 1 243 ? -20.836 8.898 17.707 1.00 98.25 243 ILE A O 1
ATOM 1912 N N . PRO A 1 244 ? -20.367 9.296 19.877 1.00 97.81 244 PRO A N 1
ATOM 1913 C CA . PRO A 1 244 ? -20.296 10.742 19.708 1.00 97.81 244 PRO A CA 1
ATOM 1914 C C . PRO A 1 244 ? -19.171 11.188 18.764 1.00 97.81 244 PRO A C 1
ATOM 1916 O O . PRO A 1 244 ? -18.131 10.547 18.606 1.00 97.81 244 PRO A O 1
ATOM 1919 N N . THR A 1 245 ? -19.349 12.353 18.140 1.00 97.81 245 THR A N 1
ATOM 1920 C CA . THR A 1 245 ? -18.263 12.968 17.362 1.00 97.81 245 THR A CA 1
ATOM 1921 C C . THR A 1 245 ? -17.110 13.338 18.296 1.00 97.81 245 THR A C 1
ATOM 1923 O O . THR A 1 245 ? -17.322 13.967 19.328 1.00 97.81 245 THR A O 1
ATOM 1926 N N . GLY A 1 246 ? -15.882 12.973 17.919 1.00 94.50 246 GLY A N 1
ATOM 1927 C CA . GLY A 1 246 ? -14.686 13.210 18.736 1.00 94.50 246 GLY A CA 1
ATOM 1928 C C . GLY A 1 246 ? -14.295 12.046 19.651 1.00 94.50 246 GLY A C 1
ATOM 1929 O O . GLY A 1 246 ? -13.307 12.166 20.374 1.00 94.50 246 GLY A O 1
ATOM 1930 N N . THR A 1 247 ? -15.013 10.919 19.611 1.00 95.69 247 THR A N 1
ATOM 1931 C CA . THR A 1 247 ? -14.587 9.686 20.284 1.00 95.69 247 THR A CA 1
ATOM 1932 C C . THR A 1 247 ? -13.265 9.174 19.710 1.00 95.69 247 THR A C 1
ATOM 1934 O O . THR A 1 247 ? -13.086 9.068 18.495 1.00 95.69 247 THR A O 1
ATOM 1937 N N . LEU A 1 248 ? -12.346 8.809 20.603 1.00 94.50 248 LEU A N 1
ATOM 1938 C CA . LEU A 1 248 ? -11.121 8.083 20.289 1.00 94.50 248 LEU A CA 1
ATOM 1939 C C . LEU A 1 248 ? -11.195 6.742 21.014 1.00 94.50 248 LEU A C 1
ATOM 1941 O O . LEU A 1 248 ? -11.461 6.712 22.210 1.00 94.50 248 LEU A O 1
ATOM 1945 N N . MET A 1 249 ? -10.977 5.637 20.307 1.00 94.69 249 MET A N 1
ATOM 1946 C CA . MET A 1 249 ? -11.066 4.297 20.885 1.00 94.69 249 MET A CA 1
ATOM 1947 C C . MET A 1 249 ? -9.949 3.413 20.344 1.00 94.69 249 MET A C 1
ATOM 1949 O O . MET A 1 249 ? -9.642 3.449 19.152 1.00 94.69 249 MET A O 1
ATOM 1953 N N . VAL A 1 250 ? -9.350 2.611 21.220 1.00 94.81 250 VAL A N 1
ATOM 1954 C CA . VAL A 1 250 ? -8.302 1.652 20.876 1.00 94.81 250 VAL A CA 1
ATOM 1955 C C . VAL A 1 250 ? -8.524 0.335 21.613 1.00 94.81 250 VAL A C 1
ATOM 1957 O O . VAL A 1 250 ? -8.849 0.316 22.800 1.00 94.81 250 VAL A O 1
ATOM 1960 N N . GLY A 1 251 ? -8.365 -0.768 20.885 1.00 95.38 251 GLY A N 1
ATOM 1961 C CA . GLY A 1 251 ? -8.468 -2.118 21.423 1.00 95.38 251 GLY A CA 1
ATOM 1962 C C . GLY A 1 251 ? -7.112 -2.720 21.778 1.00 95.38 251 GLY A C 1
ATOM 1963 O O . GLY A 1 251 ? -6.109 -2.449 21.115 1.00 95.38 251 GLY A O 1
ATOM 1964 N N . GLU A 1 252 ? -7.089 -3.572 22.796 1.00 95.19 252 GLU A N 1
ATOM 1965 C CA . GLU A 1 252 ? -5.964 -4.456 23.093 1.00 95.19 252 GLU A CA 1
ATOM 1966 C C . GLU A 1 252 ? -6.016 -5.689 22.181 1.00 95.19 252 GLU A C 1
ATOM 1968 O O . GL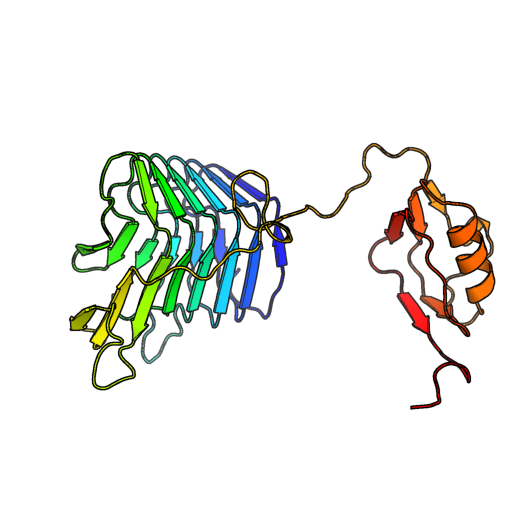U A 1 252 ? -6.890 -6.545 22.316 1.00 95.19 252 GLU A O 1
ATOM 1973 N N . ALA A 1 253 ? -5.071 -5.778 21.242 1.00 94.12 253 ALA A N 1
ATOM 1974 C CA . ALA A 1 253 ? -5.056 -6.791 20.188 1.00 94.12 253 ALA A CA 1
ATOM 1975 C C . ALA A 1 253 ? -6.345 -6.784 19.340 1.00 94.12 253 ALA A C 1
ATOM 1977 O O . ALA A 1 253 ? -6.445 -5.998 18.398 1.00 94.12 253 ALA A O 1
ATOM 1978 N N . GLN A 1 254 ? -7.317 -7.643 19.658 1.00 96.00 254 GLN A N 1
ATOM 1979 C CA . GLN A 1 254 ? -8.563 -7.800 18.905 1.00 96.00 254 GLN A CA 1
ATOM 1980 C C . GLN A 1 254 ? -9.762 -8.017 19.849 1.00 96.00 254 GLN A C 1
ATOM 1982 O O . GLN A 1 254 ? -10.262 -9.139 19.951 1.00 96.00 254 GLN A O 1
ATOM 1987 N N . PRO A 1 255 ? -10.238 -6.977 20.560 1.00 97.88 255 PRO A N 1
ATOM 1988 C CA . PRO A 1 255 ? -11.512 -7.061 21.264 1.00 97.88 255 PRO A CA 1
ATOM 1989 C C . PRO A 1 255 ? -12.670 -7.150 20.266 1.00 97.88 255 PRO A C 1
ATOM 1991 O O . PRO A 1 255 ? -12.599 -6.614 19.156 1.00 97.88 255 PRO A O 1
ATOM 1994 N N . ILE A 1 256 ? -13.747 -7.822 20.665 1.00 98.44 256 ILE A N 1
ATOM 1995 C CA . ILE A 1 256 ? -14.884 -8.123 19.794 1.00 98.44 256 ILE A CA 1
ATOM 1996 C C . ILE A 1 256 ? -16.148 -7.515 20.395 1.00 98.44 256 ILE A C 1
ATOM 1998 O O . ILE A 1 256 ? -16.525 -7.860 21.510 1.00 98.44 256 ILE A O 1
ATOM 2002 N N . PHE A 1 257 ? -16.836 -6.663 19.637 1.00 98.38 257 PHE A N 1
ATOM 2003 C CA . PHE A 1 257 ? -18.217 -6.272 19.922 1.00 98.38 257 PHE A CA 1
ATOM 2004 C C . PHE A 1 257 ? -19.166 -7.180 19.137 1.00 98.38 257 PHE A C 1
ATOM 2006 O O . PHE A 1 257 ? -19.069 -7.256 17.912 1.00 98.38 257 PHE A O 1
ATOM 2013 N N . VAL A 1 258 ? -20.073 -7.874 19.826 1.00 98.25 258 VAL A N 1
ATOM 2014 C CA . VAL A 1 258 ? -21.034 -8.799 19.208 1.00 98.25 258 VAL A CA 1
ATOM 2015 C C . VAL A 1 258 ? -22.442 -8.243 19.367 1.00 98.25 258 VAL A C 1
ATOM 2017 O O . VAL A 1 258 ? -23.028 -8.341 20.441 1.00 98.25 258 VAL A O 1
ATOM 2020 N N . GLY A 1 259 ? -22.995 -7.678 18.292 1.00 98.06 259 GLY A N 1
ATOM 2021 C CA . GLY A 1 259 ? -24.413 -7.316 18.229 1.00 98.06 259 GLY A CA 1
ATOM 2022 C C . GLY A 1 259 ? -25.287 -8.565 18.116 1.00 98.06 259 GLY A C 1
ATOM 2023 O O . GLY A 1 259 ? -25.108 -9.358 17.193 1.00 98.06 259 GLY A O 1
ATOM 2024 N N . THR A 1 260 ? -26.211 -8.766 19.055 1.00 97.62 260 THR A N 1
ATOM 2025 C CA . THR A 1 260 ? -27.121 -9.921 19.075 1.00 97.62 260 THR A CA 1
ATOM 2026 C C . THR A 1 260 ? -28.448 -9.601 19.769 1.00 97.62 260 THR A C 1
ATOM 2028 O O . THR A 1 260 ? -28.623 -8.546 20.371 1.00 97.62 260 THR A O 1
ATOM 2031 N N . GLY A 1 261 ? -29.405 -10.522 19.693 1.00 96.19 261 GLY A N 1
ATOM 2032 C CA . GLY A 1 261 ? -30.715 -10.392 20.326 1.00 96.19 261 GLY A CA 1
ATOM 2033 C C . GLY A 1 261 ? -31.782 -9.727 19.445 1.00 96.19 261 GLY A C 1
ATOM 2034 O O . GLY A 1 261 ? -31.523 -9.394 18.287 1.00 96.19 261 GLY A O 1
ATOM 2035 N N . PRO A 1 262 ? -33.007 -9.547 19.979 1.00 97.44 262 PRO A N 1
ATOM 2036 C CA . PRO A 1 262 ? -34.192 -9.198 19.186 1.00 97.44 262 PRO A CA 1
ATOM 2037 C C . PRO A 1 262 ? -34.078 -7.901 18.373 1.00 97.44 262 PRO A C 1
ATOM 2039 O O . PRO A 1 262 ? -34.746 -7.761 17.355 1.00 97.44 262 PRO A O 1
ATOM 2042 N N . LYS A 1 263 ? -33.224 -6.959 18.794 1.00 97.12 263 LYS A N 1
ATOM 2043 C CA . LYS A 1 263 ? -32.998 -5.676 18.109 1.00 97.12 263 LYS A CA 1
ATOM 2044 C C . LYS A 1 263 ? -32.307 -5.804 16.747 1.00 97.12 263 LYS A C 1
ATOM 2046 O O . LYS A 1 263 ? -32.392 -4.869 15.961 1.00 97.12 263 LYS A O 1
ATOM 2051 N N . PHE A 1 264 ? -31.651 -6.931 16.467 1.00 97.25 264 PHE A N 1
ATOM 2052 C CA . PHE A 1 264 ? -30.886 -7.159 15.233 1.00 97.25 264 PHE A CA 1
ATOM 2053 C C . PHE A 1 264 ? -31.392 -8.365 14.421 1.00 97.25 264 PHE A C 1
ATOM 2055 O O . PHE A 1 264 ? -30.662 -8.888 13.584 1.00 97.25 264 PHE A O 1
ATOM 2062 N N . GLN A 1 265 ? -32.604 -8.858 14.705 1.00 96.06 265 GLN A N 1
ATOM 2063 C CA . GLN A 1 265 ? -33.161 -10.072 14.083 1.00 96.06 265 GLN A CA 1
ATOM 2064 C C . GLN A 1 265 ? -34.182 -9.802 12.971 1.00 96.06 265 GLN A C 1
ATOM 2066 O O . GLN A 1 265 ? -34.617 -10.752 12.322 1.00 96.06 265 GLN A O 1
ATOM 2071 N N . ASP A 1 266 ? -34.567 -8.545 12.757 1.00 92.25 266 ASP A N 1
ATOM 2072 C CA . ASP A 1 266 ? -35.463 -8.151 11.668 1.00 92.25 266 ASP A CA 1
ATOM 2073 C C . ASP A 1 266 ? -34.627 -7.749 10.444 1.00 92.25 266 ASP A C 1
ATOM 2075 O O . ASP A 1 266 ? -33.775 -6.863 10.549 1.00 92.25 266 ASP A O 1
ATOM 2079 N N . ALA A 1 267 ? -34.806 -8.475 9.337 1.00 82.06 267 ALA A N 1
ATOM 2080 C CA . ALA A 1 267 ? -33.918 -8.488 8.168 1.00 82.06 267 ALA A CA 1
ATOM 2081 C C . ALA A 1 267 ? -34.436 -7.643 6.998 1.00 82.06 267 ALA A C 1
ATOM 2083 O O . ALA A 1 267 ? -35.665 -7.636 6.763 1.00 82.06 267 ALA A O 1
#

Nearest PDB structures (foldseek):
  3eqo-assembly2_B  TM=8.841E-01  e=2.168E-16  Phanerodontia chrysosporium
  5m60-assembly1_A  TM=8.581E-01  e=5.313E-16  Thermochaetoides thermophila
  8jhh-assembly1_B  TM=8.285E-01  e=2.101E-09  Microdochium nivale
  1ib4-assembly2_B  TM=5.230E-01  e=1.713E+00  Aspergillus aculeatus
  6kvh-assembly1_A  TM=2.475E-01  e=3.617E+00  Evansstolkia leycettana

Sequence (267 aa):
MENASGGFMSDLTFHGGRFGAWMGNQQFTVRNVYFSECKTAICMHWNWAWTFIDVHVHNCEIGLELLGMFPDKQGVGSLILSDWDVSDSSVVVQLEKEGTGRLILDNMHIRDVQSIVKGPSGPLLLPKCTQDTVKFWLKAPASLPSAPSELQLRHTPDGPIYMGHISPPVRPQCLTNKKGHWFGREKPSYETWHNLVNVQKYGAKGDGVSDDTKAIQVVLDEAIGQVIFVPYGVYVLHDTLHIPTGTLMVGEAQPIFVGTGPKFQDA